Protein AF-B9VLH2-F1 (afdb_monomer_lite)

Sequence (197 aa):
RPPGREAFPGDVFYLHSRLLERAAKRSDQTGAGSLTALPVIETQAGDVSAYIPTNVISITDGQICLETELFYRGIRPAINVGLSVSRVGSAAQLKAMKQVCGSLKLELAQYREVAAFAQFGSDLDAATQALLNRGARLTEVMKQPQYSPLPIEKQIIVIHAAVKGFGDRMPLDRISQYERAILSSIAPELLQSILEK

Radius of gyration: 20.44 Å; chains: 1; bounding box: 49×41×60 Å

pLDDT: mean 92.5, std 5.3, range [65.81, 98.38]

Organism: NCBI:txid54800

Structure (mmCIF, N/CA/C/O backbone):
data_AF-B9VLH2-F1
#
_entry.id   AF-B9VLH2-F1
#
loop_
_atom_site.group_PDB
_atom_site.id
_atom_site.type_symbol
_atom_site.label_atom_id
_atom_site.label_alt_id
_atom_site.label_comp_id
_atom_site.label_asym_id
_atom_site.label_entity_id
_atom_site.label_seq_id
_atom_site.pdbx_PDB_ins_code
_atom_site.Cartn_x
_atom_site.Cartn_y
_atom_site.Cartn_z
_atom_site.occupancy
_atom_site.B_iso_or_equiv
_atom_site.auth_seq_id
_atom_site.auth_comp_id
_atom_site.auth_asym_id
_atom_site.auth_atom_id
_atom_site.pdbx_PDB_model_num
ATOM 1 N N . ARG A 1 1 ? 19.488 -10.006 -31.676 1.00 82.31 1 ARG A N 1
ATOM 2 C CA . ARG A 1 1 ? 20.188 -8.913 -30.951 1.00 82.31 1 ARG A CA 1
ATOM 3 C C . ARG A 1 1 ? 21.013 -9.558 -29.841 1.00 82.31 1 ARG A C 1
ATOM 5 O O . ARG A 1 1 ? 20.547 -10.579 -29.347 1.00 82.31 1 ARG A O 1
ATOM 12 N N . PRO A 1 2 ? 22.205 -9.046 -29.499 1.00 88.62 2 PRO A N 1
ATOM 13 C CA . PRO A 1 2 ? 23.006 -9.616 -28.415 1.00 88.62 2 PRO A CA 1
ATOM 14 C C . PRO A 1 2 ? 22.251 -9.525 -27.072 1.00 88.62 2 PRO A C 1
ATOM 16 O O . PRO A 1 2 ? 21.578 -8.513 -26.846 1.00 88.62 2 PRO A O 1
ATOM 19 N N . PRO A 1 3 ? 22.314 -10.562 -26.215 1.00 93.25 3 PRO A N 1
ATOM 20 C CA . PRO A 1 3 ? 21.675 -10.548 -24.902 1.00 93.25 3 PRO A CA 1
ATOM 21 C C . PRO A 1 3 ? 22.452 -9.669 -23.914 1.00 93.25 3 PRO A C 1
ATOM 23 O O . PRO A 1 3 ? 23.678 -9.585 -23.967 1.00 93.25 3 PRO A O 1
ATOM 26 N N . GLY A 1 4 ? 21.721 -9.023 -23.009 1.00 91.88 4 GLY A N 1
ATOM 27 C CA . GLY A 1 4 ? 22.243 -8.282 -21.866 1.00 91.88 4 GLY A CA 1
ATOM 28 C C . GLY A 1 4 ? 22.100 -9.062 -20.555 1.00 91.88 4 GLY A C 1
ATOM 29 O O . GLY A 1 4 ? 22.107 -10.296 -20.533 1.00 91.88 4 GLY A O 1
ATOM 30 N N . ARG A 1 5 ? 21.964 -8.331 -19.441 1.00 90.81 5 ARG A N 1
ATOM 31 C CA . ARG A 1 5 ? 21.755 -8.898 -18.098 1.00 90.81 5 ARG A CA 1
ATOM 32 C C . ARG A 1 5 ? 20.502 -9.779 -18.066 1.00 90.81 5 ARG A C 1
ATOM 34 O O . ARG A 1 5 ? 19.477 -9.399 -18.623 1.00 90.81 5 ARG A O 1
ATOM 41 N N . GLU A 1 6 ? 20.596 -10.941 -17.410 1.00 90.81 6 GLU A N 1
ATOM 42 C CA . GLU A 1 6 ? 19.494 -11.920 -17.292 1.00 90.81 6 GLU A CA 1
ATOM 43 C C . GLU A 1 6 ? 18.885 -12.315 -18.658 1.00 90.81 6 GLU A C 1
ATOM 45 O O . GLU A 1 6 ? 17.701 -12.610 -18.767 1.00 90.81 6 GLU A O 1
ATOM 50 N N . ALA A 1 7 ? 19.704 -12.306 -19.718 1.00 94.50 7 ALA A N 1
ATOM 51 C CA . ALA A 1 7 ? 19.322 -12.594 -21.105 1.00 94.50 7 ALA A CA 1
ATOM 52 C C . ALA A 1 7 ? 18.303 -11.626 -21.743 1.00 94.50 7 ALA A C 1
ATOM 54 O O . ALA A 1 7 ? 17.862 -11.855 -22.873 1.00 94.50 7 ALA A O 1
ATOM 55 N N . PHE A 1 8 ? 17.974 -10.507 -21.091 1.00 95.56 8 PHE A N 1
ATOM 56 C CA . PHE A 1 8 ? 17.099 -9.491 -21.675 1.00 95.56 8 PHE A CA 1
ATOM 57 C C . PHE A 1 8 ? 17.792 -8.700 -22.796 1.00 95.56 8 PHE A C 1
ATOM 59 O O . PHE A 1 8 ? 19.012 -8.518 -22.770 1.00 95.56 8 PHE A O 1
ATOM 66 N N . PRO A 1 9 ? 17.040 -8.161 -23.772 1.00 95.38 9 PRO A N 1
ATOM 67 C CA . PRO A 1 9 ? 17.568 -7.180 -24.715 1.00 95.38 9 PRO A CA 1
ATOM 68 C C . PRO A 1 9 ? 18.093 -5.927 -23.999 1.00 95.38 9 PRO A C 1
ATOM 70 O O . PRO A 1 9 ? 17.529 -5.499 -22.993 1.00 95.38 9 PRO A O 1
ATOM 73 N N . GLY A 1 10 ? 19.125 -5.283 -24.553 1.00 92.44 10 GLY A N 1
ATOM 74 C CA . GLY A 1 10 ? 19.692 -4.053 -23.976 1.00 92.44 10 GLY A CA 1
ATOM 75 C C . GLY A 1 10 ? 18.706 -2.877 -23.880 1.00 92.44 10 GLY A C 1
ATOM 76 O O . GLY A 1 10 ? 18.907 -1.974 -23.076 1.00 92.44 10 GLY A O 1
ATOM 77 N N . ASP A 1 11 ? 17.619 -2.898 -24.656 1.00 94.88 11 ASP A N 1
ATOM 78 C CA . ASP A 1 11 ? 16.551 -1.894 -24.665 1.00 94.88 11 ASP A CA 1
ATOM 79 C C . ASP A 1 11 ? 15.330 -2.269 -23.801 1.00 94.88 11 ASP A C 1
ATOM 81 O O . ASP A 1 11 ? 14.288 -1.617 -23.888 1.00 94.88 11 ASP A O 1
ATOM 85 N N . VAL A 1 12 ? 15.435 -3.279 -22.927 1.00 96.62 12 VAL A N 1
ATOM 86 C CA . VAL A 1 12 ? 14.319 -3.704 -22.058 1.00 96.62 12 VAL A CA 1
ATOM 87 C C . VAL A 1 12 ? 13.832 -2.597 -21.116 1.00 96.62 12 VAL A C 1
ATOM 89 O O . VAL A 1 12 ? 12.639 -2.501 -20.839 1.00 96.62 12 VAL A O 1
ATOM 92 N N . PHE A 1 13 ? 14.722 -1.710 -20.663 1.00 97.38 13 PHE A N 1
ATOM 93 C CA . PHE A 1 13 ? 14.322 -0.539 -19.880 1.00 97.38 13 PHE A CA 1
ATOM 94 C C . PHE A 1 13 ? 13.440 0.407 -20.708 1.00 97.38 13 PHE A C 1
ATOM 96 O O . PHE A 1 13 ? 12.375 0.825 -20.256 1.00 97.38 13 PHE A O 1
ATOM 103 N N . TYR A 1 14 ? 13.851 0.686 -21.951 1.00 97.44 14 TYR A N 1
ATOM 104 C CA . TYR A 1 14 ? 13.123 1.572 -22.858 1.00 97.44 14 TYR A CA 1
ATOM 105 C C . TYR A 1 14 ? 11.723 1.048 -23.191 1.00 97.44 14 TYR A C 1
ATOM 107 O O . TYR A 1 14 ? 10.797 1.835 -23.382 1.00 97.44 14 TYR A O 1
ATOM 115 N N . LEU A 1 15 ? 11.547 -0.277 -23.230 1.00 97.81 15 LEU A N 1
ATOM 116 C CA . LEU A 1 15 ? 10.241 -0.902 -23.426 1.00 97.81 15 LEU A CA 1
ATOM 117 C C . LEU A 1 15 ? 9.229 -0.454 -22.362 1.00 97.81 15 LEU A C 1
ATOM 119 O O . LEU A 1 15 ? 8.115 -0.066 -22.716 1.00 97.81 15 LEU A O 1
ATOM 123 N N . HIS A 1 16 ? 9.618 -0.495 -21.085 1.00 98.25 16 HIS A N 1
ATOM 124 C CA . HIS A 1 16 ? 8.747 -0.117 -19.974 1.00 98.25 16 HIS A CA 1
ATOM 125 C C . HIS A 1 16 ? 8.639 1.399 -19.817 1.00 98.25 16 HIS A C 1
ATOM 127 O O . HIS A 1 16 ? 7.534 1.901 -19.621 1.00 98.25 16 HIS A O 1
ATOM 133 N N . SER A 1 17 ? 9.745 2.138 -19.952 1.00 98.12 17 SER A N 1
ATOM 134 C CA . SER A 1 17 ? 9.731 3.588 -19.729 1.00 98.12 17 SER A CA 1
ATOM 135 C C . SER A 1 17 ? 8.841 4.300 -20.741 1.00 98.12 17 SER A C 1
ATOM 137 O O . SER A 1 17 ? 7.908 4.991 -20.352 1.00 98.12 17 SER A O 1
ATOM 139 N N . ARG A 1 18 ? 8.999 4.031 -22.044 1.00 98.06 18 ARG A N 1
ATOM 140 C CA . ARG A 1 18 ? 8.149 4.650 -23.081 1.00 98.06 18 ARG A CA 1
ATOM 141 C C . ARG A 1 18 ? 6.664 4.297 -22.943 1.00 98.06 18 ARG A C 1
ATOM 143 O O . ARG A 1 18 ? 5.813 4.982 -23.508 1.00 98.06 18 ARG A O 1
ATOM 150 N N . LEU A 1 19 ? 6.353 3.178 -22.286 1.00 98.38 19 LEU A N 1
ATOM 151 C CA . LEU A 1 19 ? 4.982 2.756 -22.031 1.00 98.38 19 LEU A CA 1
ATOM 152 C C . LEU A 1 19 ? 4.397 3.527 -20.846 1.00 98.38 19 LEU A C 1
ATOM 154 O O . LEU A 1 19 ? 3.319 4.100 -20.984 1.00 98.38 19 LEU A O 1
ATOM 158 N N . LEU A 1 20 ? 5.099 3.541 -19.710 1.00 98.38 20 LEU A N 1
ATOM 159 C CA . LEU A 1 20 ? 4.610 4.120 -18.458 1.00 98.38 20 LEU A CA 1
ATOM 160 C C . LEU A 1 20 ? 4.656 5.651 -18.448 1.00 98.38 20 LEU A C 1
ATOM 162 O O . LEU A 1 20 ? 3.724 6.257 -17.938 1.00 98.38 20 LEU A O 1
ATOM 166 N N . GLU A 1 21 ? 5.626 6.275 -19.120 1.00 98.06 21 GLU A N 1
ATOM 167 C CA . GLU A 1 21 ? 5.714 7.742 -19.280 1.00 98.06 21 GLU A CA 1
ATOM 168 C C . GLU A 1 21 ? 4.524 8.348 -20.051 1.00 98.06 21 GLU A C 1
ATOM 170 O O . GLU A 1 21 ? 4.332 9.560 -20.094 1.00 98.06 21 GLU A O 1
ATOM 175 N N . ARG A 1 22 ? 3.678 7.517 -20.676 1.00 97.94 22 ARG A N 1
ATOM 176 C CA . ARG A 1 22 ? 2.427 7.972 -21.303 1.00 97.94 22 ARG A CA 1
ATOM 177 C C . ARG A 1 22 ? 1.300 8.187 -20.290 1.00 97.94 22 ARG A C 1
ATOM 179 O O . ARG A 1 22 ? 0.309 8.834 -20.629 1.00 97.94 22 ARG A O 1
ATOM 186 N N . ALA A 1 23 ? 1.410 7.620 -19.089 1.00 98.31 23 ALA A N 1
ATOM 187 C CA . ALA A 1 23 ? 0.461 7.826 -18.005 1.00 98.31 23 ALA A CA 1
ATOM 188 C C . ALA A 1 23 ? 0.788 9.145 -17.296 1.00 98.31 23 ALA A C 1
ATOM 190 O O . ALA A 1 23 ? 1.763 9.242 -16.560 1.00 98.31 23 ALA A O 1
ATOM 191 N N . ALA A 1 24 ? -0.015 10.179 -17.549 1.00 97.50 24 ALA A N 1
ATOM 192 C CA . ALA A 1 24 ? 0.226 11.518 -17.027 1.00 97.50 24 ALA A CA 1
ATOM 193 C C . ALA A 1 24 ? -1.082 12.261 -16.729 1.00 97.50 24 ALA A C 1
ATOM 195 O O . ALA A 1 24 ? -2.143 11.950 -17.283 1.00 97.50 24 ALA A O 1
ATOM 196 N N . LYS A 1 25 ? -0.991 13.297 -15.887 1.00 96.94 25 LYS A N 1
ATOM 197 C CA . LYS A 1 25 ? -2.019 14.333 -15.725 1.00 96.94 25 LYS A CA 1
ATOM 198 C C . LYS A 1 25 ? -1.698 15.493 -16.662 1.00 96.94 25 LYS A C 1
ATOM 200 O O . LYS A 1 25 ? -0.659 16.134 -16.540 1.00 96.94 25 LYS A O 1
ATOM 205 N N . ARG A 1 26 ? -2.604 15.782 -17.592 1.00 96.94 26 ARG A N 1
ATOM 206 C CA . ARG A 1 26 ? -2.483 16.911 -18.517 1.00 96.94 26 ARG A CA 1
ATOM 207 C C . ARG A 1 26 ? -2.772 18.237 -17.813 1.00 96.94 26 ARG A C 1
ATOM 209 O O . ARG A 1 26 ? -3.494 18.281 -16.811 1.00 96.94 26 ARG A O 1
ATOM 216 N N . SER A 1 27 ? -2.225 19.315 -18.367 1.00 96.94 27 SER A N 1
ATOM 217 C CA . SER A 1 27 ? -2.489 20.686 -17.925 1.00 96.94 27 SER A CA 1
ATOM 218 C C . SER A 1 27 ? -3.905 21.138 -18.290 1.00 96.94 27 SER A C 1
ATOM 220 O O . SER A 1 27 ? -4.547 20.562 -19.173 1.00 96.94 27 SER A O 1
ATOM 222 N N . ASP A 1 28 ? -4.370 22.220 -17.669 1.00 96.69 28 ASP A N 1
ATOM 223 C CA . ASP A 1 28 ? -5.696 22.784 -17.950 1.00 96.69 28 ASP A CA 1
ATOM 224 C C . ASP A 1 28 ? -5.819 23.275 -19.399 1.00 96.69 28 ASP A C 1
ATOM 226 O O . ASP A 1 28 ? -6.828 23.032 -20.056 1.00 96.69 28 ASP A O 1
ATOM 230 N N . GLN A 1 29 ? -4.736 23.830 -19.958 1.00 97.06 29 GLN A N 1
ATOM 231 C CA . GLN A 1 29 ? -4.651 24.247 -21.367 1.00 97.06 29 GLN A CA 1
ATOM 232 C C . GLN A 1 29 ? -4.864 23.094 -22.356 1.00 97.06 29 GLN A C 1
ATOM 234 O O . GLN A 1 29 ? -5.214 23.312 -23.511 1.00 97.06 29 GLN A O 1
ATOM 239 N N . THR A 1 30 ? -4.625 21.860 -21.914 1.00 95.06 30 THR A N 1
ATOM 240 C CA . THR A 1 30 ? -4.718 20.660 -22.747 1.00 95.06 30 THR A CA 1
ATOM 241 C C . THR A 1 30 ? -5.895 19.760 -22.356 1.00 95.06 30 THR A C 1
ATOM 243 O O . THR A 1 30 ? -5.928 18.580 -22.714 1.00 95.06 30 THR A O 1
ATOM 246 N N . GLY A 1 31 ? -6.883 20.323 -21.650 1.00 95.00 31 GLY A N 1
ATOM 247 C CA . GLY A 1 31 ? -8.145 19.668 -21.300 1.00 95.00 31 GLY A CA 1
ATOM 248 C C . GLY A 1 31 ? -8.129 18.913 -19.971 1.00 95.00 31 GLY A C 1
ATOM 249 O O . GLY A 1 31 ? -9.056 18.159 -19.703 1.00 95.00 31 GLY A O 1
ATOM 250 N N . ALA A 1 32 ? -7.081 19.072 -19.155 1.00 96.19 32 ALA A N 1
ATOM 251 C CA . ALA A 1 32 ? -6.969 18.552 -17.789 1.00 96.19 32 ALA A CA 1
ATOM 252 C C . ALA A 1 32 ? -7.175 17.030 -17.593 1.00 96.19 32 ALA A C 1
ATOM 254 O O . ALA A 1 32 ? -7.207 16.582 -16.446 1.00 96.19 32 ALA A O 1
ATOM 255 N N . GLY A 1 33 ? -7.264 16.230 -18.660 1.00 97.75 33 GLY A N 1
ATOM 256 C CA . GLY A 1 33 ? -7.440 14.777 -18.583 1.00 97.75 33 GLY A CA 1
ATOM 257 C C . GLY A 1 33 ? -6.272 14.057 -17.904 1.00 97.75 33 GLY A C 1
ATOM 258 O O . GLY A 1 33 ? -5.174 14.601 -17.770 1.00 97.75 33 GLY A O 1
ATOM 259 N N . SER A 1 34 ? -6.495 12.814 -17.483 1.00 98.00 34 SER A N 1
ATOM 260 C CA . SER A 1 34 ? -5.453 11.989 -16.869 1.00 98.00 34 SER A CA 1
ATOM 261 C C . SER A 1 34 ? -5.516 10.540 -17.333 1.00 98.00 34 SER A C 1
ATOM 263 O O . SER A 1 34 ? -6.581 10.043 -17.697 1.00 98.00 34 SER A O 1
ATOM 265 N N . LEU A 1 35 ? -4.359 9.881 -17.316 1.00 98.12 35 LEU A N 1
ATOM 266 C CA . LEU A 1 35 ? -4.215 8.438 -17.462 1.00 98.12 35 LEU A CA 1
ATOM 267 C C . LEU A 1 35 ? -3.376 7.931 -16.288 1.00 98.12 35 LEU A C 1
ATOM 269 O O . LEU A 1 35 ? -2.229 8.343 -16.137 1.00 98.12 35 LEU A O 1
ATOM 273 N N . THR A 1 36 ? -3.936 7.039 -15.476 1.00 98.00 36 THR A N 1
ATOM 274 C CA . THR A 1 36 ? -3.238 6.403 -14.350 1.00 98.00 36 THR A CA 1
ATOM 275 C C . THR A 1 36 ? -2.886 4.967 -14.719 1.00 98.00 36 THR A C 1
ATOM 277 O O . THR A 1 36 ? -3.755 4.212 -15.151 1.00 98.00 36 THR A O 1
ATOM 280 N N . ALA A 1 37 ? -1.622 4.580 -14.546 1.00 98.19 37 ALA A N 1
ATOM 281 C CA . ALA A 1 37 ? -1.156 3.217 -14.782 1.00 98.19 37 ALA A CA 1
ATOM 282 C C . ALA A 1 37 ? -0.938 2.471 -13.459 1.00 98.19 37 ALA A C 1
ATOM 284 O O . ALA A 1 37 ? -0.398 3.028 -12.507 1.00 98.19 37 ALA A O 1
ATOM 285 N N . LEU A 1 38 ? -1.323 1.194 -13.430 1.00 98.19 38 LEU A N 1
ATOM 286 C CA . LEU A 1 38 ? -1.059 0.264 -12.329 1.00 98.19 38 LEU A CA 1
ATOM 287 C C . LEU A 1 38 ? -0.300 -0.954 -12.882 1.00 98.19 38 LEU A C 1
ATOM 289 O O . LEU A 1 38 ? -0.918 -1.988 -13.146 1.00 98.19 38 LEU A O 1
ATOM 293 N N . PRO A 1 39 ? 1.014 -0.832 -13.155 1.00 98.00 39 PRO A N 1
ATOM 294 C CA . PRO A 1 39 ? 1.799 -1.957 -13.646 1.00 98.00 39 PRO A CA 1
ATOM 295 C C . PRO A 1 39 ? 1.924 -3.039 -12.571 1.00 98.00 39 PRO A C 1
ATOM 297 O O . PRO A 1 39 ? 2.142 -2.744 -11.397 1.00 98.00 39 PRO A O 1
ATOM 300 N N . VAL A 1 40 ? 1.823 -4.299 -12.990 1.00 98.25 40 VAL A N 1
ATOM 301 C CA . VAL A 1 40 ? 2.005 -5.468 -12.123 1.00 98.25 40 VAL A CA 1
ATOM 302 C C . VAL A 1 40 ? 3.280 -6.180 -12.543 1.00 98.25 40 VAL A C 1
ATOM 304 O O . VAL A 1 40 ? 3.438 -6.520 -13.714 1.00 98.25 40 VAL A O 1
ATOM 307 N N . ILE A 1 41 ? 4.179 -6.396 -11.585 1.00 97.94 41 ILE A N 1
ATOM 308 C CA . ILE A 1 41 ? 5.426 -7.137 -11.771 1.00 97.94 41 ILE A CA 1
ATOM 309 C C . ILE A 1 41 ? 5.429 -8.304 -10.797 1.00 97.94 41 ILE A C 1
ATOM 311 O O . ILE A 1 41 ? 5.267 -8.119 -9.592 1.00 97.94 41 ILE A O 1
ATOM 315 N N . GLU A 1 42 ? 5.614 -9.503 -11.330 1.00 97.69 42 GLU A N 1
ATOM 316 C CA . GLU A 1 42 ? 5.835 -10.696 -10.527 1.00 97.69 42 GLU A CA 1
ATOM 317 C C . GLU A 1 42 ? 7.304 -10.753 -10.098 1.00 97.69 42 GLU A C 1
ATOM 319 O O . GLU A 1 42 ? 8.212 -10.666 -10.927 1.00 97.69 42 GLU A O 1
ATOM 324 N N . THR A 1 43 ? 7.541 -10.897 -8.797 1.00 95.88 43 THR A N 1
ATOM 325 C CA . THR A 1 43 ? 8.876 -11.127 -8.240 1.00 95.88 43 THR A CA 1
ATOM 326 C C . THR A 1 43 ? 9.059 -12.607 -7.939 1.00 95.88 43 THR A C 1
ATOM 328 O O . THR A 1 43 ? 8.142 -13.290 -7.486 1.00 95.88 43 THR A O 1
ATOM 331 N N . GLN A 1 44 ? 10.266 -13.117 -8.170 1.00 94.50 44 GLN A N 1
ATOM 332 C CA . GLN A 1 44 ? 10.610 -14.493 -7.824 1.00 94.50 44 GLN A CA 1
ATOM 333 C C . GLN A 1 44 ? 11.154 -14.522 -6.398 1.00 94.50 44 GLN A C 1
ATOM 335 O O . GLN A 1 44 ? 12.029 -13.733 -6.057 1.00 94.50 44 GLN A O 1
ATOM 340 N N . ALA A 1 45 ? 10.599 -15.392 -5.549 1.00 91.88 45 ALA A N 1
ATOM 341 C CA . ALA A 1 45 ? 10.964 -15.503 -4.131 1.00 91.88 45 ALA A CA 1
ATOM 342 C C . ALA A 1 45 ? 10.931 -14.169 -3.343 1.00 91.88 45 ALA A C 1
ATOM 344 O O . ALA A 1 45 ? 11.624 -14.022 -2.340 1.00 91.88 45 ALA A O 1
ATOM 345 N N . GLY A 1 46 ? 10.128 -13.193 -3.785 1.00 89.06 46 GLY A N 1
ATOM 346 C CA . GLY A 1 46 ? 10.061 -11.866 -3.164 1.00 89.06 46 GLY A CA 1
ATOM 347 C C . GLY A 1 46 ? 11.247 -10.948 -3.479 1.00 89.06 46 GLY A C 1
ATOM 348 O O . GLY A 1 46 ? 11.357 -9.886 -2.868 1.00 89.06 46 GLY A O 1
ATOM 349 N N . ASP A 1 47 ? 12.117 -11.310 -4.427 1.00 92.94 47 ASP A N 1
ATOM 350 C CA . ASP A 1 47 ? 13.274 -10.495 -4.795 1.00 92.94 47 ASP A CA 1
ATOM 351 C C . ASP A 1 47 ? 12.866 -9.253 -5.606 1.00 92.94 47 ASP A C 1
ATOM 353 O O . ASP A 1 47 ? 12.637 -9.297 -6.818 1.00 92.94 47 ASP A O 1
ATOM 357 N N . VAL A 1 48 ? 12.791 -8.115 -4.915 1.00 92.38 48 VAL A N 1
ATOM 358 C CA . VAL A 1 48 ? 12.545 -6.791 -5.509 1.00 92.38 48 VAL A CA 1
ATOM 359 C C . VAL A 1 48 ? 13.805 -6.155 -6.109 1.00 92.38 48 VAL A C 1
ATOM 361 O O . VAL A 1 48 ? 13.703 -5.119 -6.762 1.00 92.38 48 VAL A O 1
ATOM 364 N N . SER A 1 49 ? 14.981 -6.754 -5.897 1.00 93.38 49 SER A N 1
ATOM 365 C CA . SER A 1 49 ? 16.273 -6.277 -6.412 1.00 93.38 49 SER A CA 1
ATOM 366 C C . SER A 1 49 ? 16.644 -6.876 -7.774 1.00 93.38 49 SER A C 1
ATOM 368 O O . SER A 1 49 ? 17.620 -6.452 -8.404 1.00 93.38 49 SER A O 1
ATOM 370 N N . ALA A 1 50 ? 15.834 -7.818 -8.270 1.00 95.81 50 ALA A N 1
ATOM 371 C CA . ALA A 1 50 ? 15.963 -8.372 -9.610 1.00 95.81 50 ALA A CA 1
ATOM 372 C C . ALA A 1 50 ? 15.873 -7.279 -10.692 1.00 95.81 50 ALA A C 1
ATOM 374 O O . ALA A 1 50 ? 15.352 -6.175 -10.472 1.00 95.81 50 ALA A O 1
ATOM 375 N N . TYR A 1 51 ? 16.387 -7.580 -11.888 1.00 95.62 51 TYR A N 1
ATOM 376 C CA . TYR A 1 51 ? 16.615 -6.558 -12.909 1.00 95.62 51 TYR A CA 1
ATOM 377 C C . TYR A 1 51 ? 15.332 -5.852 -13.374 1.00 95.62 51 TYR A C 1
ATOM 379 O O . TYR A 1 51 ? 15.286 -4.621 -13.417 1.00 95.62 51 TYR A O 1
ATOM 387 N N . ILE A 1 52 ? 14.270 -6.604 -13.682 1.00 97.19 52 ILE A N 1
ATOM 388 C CA . ILE A 1 52 ? 12.997 -6.026 -14.145 1.00 97.19 52 ILE A CA 1
ATOM 389 C C . ILE A 1 52 ? 12.253 -5.263 -13.036 1.00 97.19 52 ILE A C 1
ATOM 391 O O . ILE A 1 52 ? 11.887 -4.113 -13.295 1.00 97.19 52 ILE A O 1
ATOM 395 N N . PRO A 1 53 ? 12.069 -5.806 -11.814 1.00 97.31 53 PRO A N 1
ATOM 396 C CA . PRO A 1 53 ? 11.510 -5.042 -10.697 1.00 97.31 53 PRO A CA 1
ATOM 397 C C . PRO A 1 53 ? 12.238 -3.717 -10.457 1.00 97.31 53 PRO A C 1
ATOM 399 O O . PRO A 1 53 ? 11.594 -2.672 -10.398 1.00 97.31 53 PRO A O 1
ATOM 402 N N . THR A 1 54 ? 13.574 -3.733 -10.428 1.00 96.69 54 THR A N 1
ATOM 403 C CA . THR A 1 54 ? 14.386 -2.525 -10.211 1.00 96.69 54 THR A CA 1
ATOM 404 C C . THR A 1 54 ? 14.165 -1.481 -11.308 1.00 96.69 54 THR A C 1
ATOM 406 O O . THR A 1 54 ? 14.013 -0.294 -11.014 1.00 96.69 54 THR A O 1
ATOM 409 N N . ASN A 1 55 ? 14.101 -1.912 -12.573 1.00 97.31 55 ASN A N 1
ATOM 410 C CA . ASN A 1 55 ? 13.814 -1.024 -13.701 1.00 97.31 55 ASN A CA 1
ATOM 411 C C . ASN A 1 55 ? 12.431 -0.376 -13.583 1.00 97.31 55 ASN A C 1
ATOM 413 O O . ASN A 1 55 ? 12.291 0.815 -13.825 1.00 97.31 55 ASN A O 1
ATOM 417 N N . VAL A 1 56 ? 11.398 -1.141 -13.228 1.00 97.75 56 VAL A N 1
ATOM 418 C CA . VAL A 1 56 ? 10.036 -0.597 -13.142 1.00 97.75 56 VAL A CA 1
ATOM 419 C C . VAL A 1 56 ? 9.886 0.314 -11.924 1.00 97.75 56 VAL A C 1
ATOM 421 O O . VAL A 1 56 ? 9.310 1.389 -12.060 1.00 97.75 56 VAL A O 1
ATOM 424 N N . ILE A 1 57 ? 10.487 -0.036 -10.780 1.00 97.31 57 ILE A N 1
ATOM 425 C CA . ILE A 1 57 ? 10.506 0.805 -9.569 1.00 97.31 57 ILE A CA 1
ATOM 426 C C . ILE A 1 57 ? 11.155 2.170 -9.838 1.00 97.31 57 ILE A C 1
ATOM 428 O O . ILE A 1 57 ? 10.717 3.183 -9.280 1.00 97.31 57 ILE A O 1
ATOM 432 N N . SER A 1 58 ? 12.193 2.228 -10.679 1.00 97.31 58 SER A N 1
ATOM 433 C CA . SER A 1 58 ? 12.843 3.498 -11.024 1.00 97.31 58 SER A CA 1
ATOM 434 C C . SER A 1 58 ? 12.023 4.367 -11.983 1.00 97.31 58 SER A C 1
ATOM 436 O O . SER A 1 58 ? 12.235 5.575 -12.008 1.00 97.31 58 SER A O 1
ATOM 438 N N . ILE A 1 59 ? 11.060 3.786 -12.709 1.00 97.94 59 ILE A N 1
ATOM 439 C CA . ILE A 1 59 ? 10.152 4.502 -13.619 1.00 97.94 59 ILE A CA 1
ATOM 440 C C . ILE A 1 59 ? 8.884 4.968 -12.889 1.00 97.94 59 ILE A C 1
ATOM 442 O O . ILE A 1 59 ? 8.471 6.111 -13.025 1.00 97.94 59 ILE A O 1
ATOM 446 N N . THR A 1 60 ? 8.238 4.092 -12.118 1.00 98.25 60 THR A N 1
ATOM 447 C CA . THR A 1 60 ? 6.944 4.379 -11.475 1.00 98.25 60 THR A CA 1
ATOM 448 C C . THR A 1 60 ? 7.068 5.345 -10.303 1.00 98.25 60 THR A C 1
ATOM 450 O O . THR A 1 60 ? 8.041 5.274 -9.560 1.00 98.25 60 THR A O 1
ATOM 453 N N . ASP A 1 61 ? 6.027 6.133 -10.023 1.00 97.69 61 ASP A N 1
ATOM 454 C CA . ASP A 1 61 ? 5.967 7.081 -8.894 1.00 97.69 61 ASP A CA 1
ATOM 455 C C . ASP A 1 61 ? 5.822 6.438 -7.503 1.00 97.69 61 ASP A C 1
ATOM 457 O O . ASP A 1 61 ? 5.588 7.121 -6.506 1.00 97.69 61 ASP A O 1
ATOM 461 N N . GLY A 1 62 ? 5.922 5.120 -7.399 1.00 96.94 62 GLY A N 1
ATOM 462 C CA . GLY A 1 62 ? 5.746 4.385 -6.160 1.00 96.94 62 GLY A CA 1
ATOM 463 C C . GLY A 1 62 ? 5.463 2.917 -6.420 1.00 96.94 62 GLY A 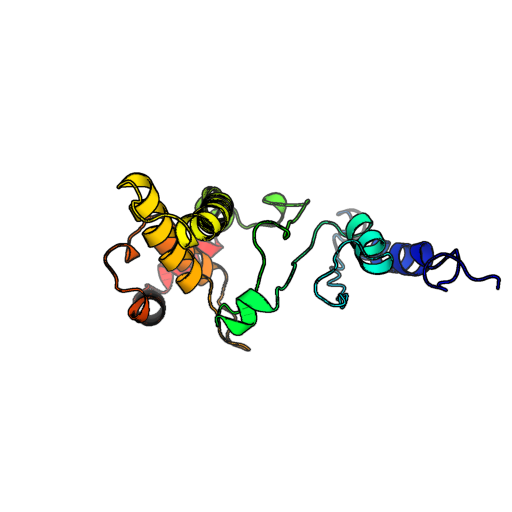C 1
ATOM 464 O O . GLY A 1 62 ? 5.336 2.485 -7.563 1.00 96.94 62 GLY A O 1
ATOM 465 N N . GLN A 1 63 ? 5.334 2.155 -5.344 1.00 97.44 63 GLN A N 1
ATOM 466 C CA . GLN A 1 63 ? 5.091 0.727 -5.408 1.00 97.44 63 GLN A CA 1
ATOM 467 C C . GLN A 1 63 ? 4.223 0.260 -4.244 1.00 97.44 63 GLN A C 1
ATOM 469 O O . GLN A 1 63 ? 4.284 0.797 -3.134 1.00 97.44 63 GLN A O 1
ATOM 474 N N . ILE A 1 64 ? 3.444 -0.783 -4.514 1.00 97.44 64 ILE A N 1
ATOM 475 C CA . ILE A 1 64 ? 2.732 -1.574 -3.515 1.00 97.44 64 ILE A CA 1
ATOM 476 C C . ILE A 1 64 ? 3.363 -2.963 -3.552 1.00 97.44 64 ILE A C 1
ATOM 478 O O . ILE A 1 64 ? 3.123 -3.734 -4.478 1.00 97.44 64 ILE A O 1
ATOM 482 N N . CYS A 1 65 ? 4.198 -3.266 -2.563 1.00 96.69 65 CYS A N 1
ATOM 483 C CA . CYS A 1 65 ? 4.845 -4.567 -2.450 1.00 96.69 65 CYS A CA 1
ATOM 484 C C . CYS A 1 65 ? 3.927 -5.521 -1.688 1.00 96.69 65 CYS A C 1
ATOM 486 O O . CYS A 1 65 ? 3.621 -5.279 -0.519 1.00 96.69 65 CYS A O 1
ATOM 488 N N . LEU A 1 66 ? 3.498 -6.598 -2.346 1.00 96.94 66 LEU A N 1
ATOM 489 C CA . LEU A 1 66 ? 2.708 -7.658 -1.727 1.00 96.94 66 LEU A CA 1
ATOM 490 C C . LEU A 1 66 ? 3.626 -8.788 -1.259 1.00 96.94 66 LEU A C 1
ATOM 492 O O . LEU A 1 66 ? 4.442 -9.279 -2.034 1.00 96.94 66 LEU A O 1
ATOM 496 N N . GLU A 1 67 ? 3.491 -9.205 -0.002 1.00 95.00 67 GLU A N 1
ATOM 497 C CA . GLU A 1 67 ? 4.329 -10.251 0.585 1.00 95.00 67 GLU A CA 1
ATOM 498 C C . GLU A 1 67 ? 3.582 -11.556 0.820 1.00 95.00 67 GLU A C 1
ATOM 500 O O . GLU A 1 67 ? 2.526 -11.609 1.454 1.00 95.00 67 GLU A O 1
ATOM 505 N N . THR A 1 68 ? 4.221 -12.640 0.397 1.00 95.25 68 THR A N 1
ATOM 506 C CA . THR A 1 68 ? 3.737 -14.007 0.569 1.00 95.25 68 THR A CA 1
ATOM 507 C C . THR A 1 68 ? 3.555 -14.391 2.044 1.00 95.25 68 THR A C 1
ATOM 509 O O . THR A 1 68 ? 2.553 -15.007 2.400 1.00 95.25 68 THR A O 1
ATOM 512 N N . GLU A 1 69 ? 4.470 -13.989 2.932 1.00 92.50 69 GLU A N 1
ATOM 513 C CA . GLU A 1 69 ? 4.384 -14.299 4.368 1.00 92.50 69 GLU A CA 1
ATOM 514 C C . GLU A 1 69 ? 3.166 -13.637 5.037 1.00 92.50 69 GLU A C 1
ATOM 516 O O . GLU A 1 69 ? 2.424 -14.296 5.770 1.00 92.50 69 GLU A O 1
ATOM 521 N N . LEU A 1 70 ? 2.906 -12.357 4.740 1.00 94.00 70 LEU A N 1
ATOM 522 C CA . LEU A 1 70 ? 1.720 -11.644 5.229 1.00 94.00 70 LEU A CA 1
ATOM 523 C C . LEU A 1 70 ? 0.434 -12.315 4.733 1.00 94.00 70 LEU A C 1
ATOM 525 O O . LEU A 1 70 ? -0.504 -12.522 5.508 1.00 94.00 70 LEU A O 1
ATOM 529 N N . PHE A 1 71 ? 0.415 -12.722 3.462 1.00 95.75 71 PHE A N 1
ATOM 530 C CA . PHE A 1 71 ? -0.723 -13.413 2.868 1.00 95.75 71 PHE A CA 1
ATOM 531 C C . PHE A 1 71 ? -1.020 -14.760 3.548 1.00 95.75 71 PHE A C 1
ATOM 533 O O . PHE A 1 71 ? -2.192 -15.065 3.808 1.00 95.75 71 PHE A O 1
ATOM 540 N N . TYR A 1 72 ? 0.017 -15.549 3.862 1.00 94.31 72 TYR A N 1
ATOM 541 C CA . TYR A 1 72 ? -0.115 -16.823 4.582 1.00 94.31 72 TYR A CA 1
ATOM 542 C C . TYR A 1 72 ? -0.545 -16.640 6.041 1.00 94.31 72 TYR A C 1
ATOM 544 O O . TYR A 1 72 ? -1.300 -17.462 6.554 1.00 94.31 72 TYR A O 1
ATOM 552 N N . ARG A 1 73 ? -0.164 -15.530 6.684 1.00 92.88 73 ARG A N 1
ATOM 553 C CA . ARG A 1 73 ? -0.664 -15.128 8.014 1.00 92.88 73 ARG A CA 1
ATOM 554 C C . ARG A 1 73 ? -2.099 -14.583 7.998 1.00 92.88 73 ARG A C 1
ATOM 556 O O . ARG A 1 73 ? -2.616 -14.177 9.035 1.00 92.88 73 ARG A O 1
ATOM 563 N N . GLY A 1 74 ? -2.753 -14.551 6.837 1.00 94.00 74 GLY A N 1
ATOM 564 C CA . GLY A 1 74 ? -4.128 -14.073 6.698 1.00 94.00 74 GLY A CA 1
ATOM 565 C C . GLY A 1 74 ? -4.271 -12.548 6.705 1.00 94.00 74 GLY A C 1
ATOM 566 O O . GLY A 1 74 ? -5.386 -12.048 6.837 1.00 94.00 74 GLY A O 1
ATOM 567 N N . ILE A 1 75 ? -3.179 -11.794 6.546 1.00 95.31 75 ILE A N 1
ATOM 568 C CA . ILE A 1 75 ? -3.220 -10.339 6.359 1.00 95.31 75 ILE A CA 1
ATOM 569 C C . ILE A 1 75 ? -3.448 -10.071 4.872 1.00 95.31 75 ILE A C 1
ATOM 571 O O . ILE A 1 75 ? -2.585 -10.335 4.034 1.00 95.31 75 ILE A O 1
ATOM 575 N N . ARG A 1 76 ? -4.650 -9.601 4.532 1.00 96.50 76 ARG A N 1
ATOM 576 C CA . ARG A 1 76 ? -5.089 -9.368 3.150 1.00 96.50 76 ARG A CA 1
ATOM 577 C C . ARG A 1 76 ? -5.857 -8.047 3.095 1.00 96.50 76 ARG A C 1
ATOM 579 O O . ARG A 1 76 ? -6.832 -7.953 3.831 1.00 96.50 76 ARG A O 1
ATOM 586 N N . PRO A 1 77 ? -5.463 -7.064 2.264 1.00 96.75 77 PRO A N 1
ATOM 587 C CA . PRO A 1 77 ? -4.361 -7.106 1.297 1.00 96.75 77 PRO A CA 1
ATOM 588 C C . PRO A 1 77 ? -2.975 -7.179 1.966 1.00 96.75 77 PRO A C 1
ATOM 590 O O . PRO A 1 77 ? -2.716 -6.536 2.977 1.00 96.75 77 PRO A O 1
ATOM 593 N N . ALA A 1 78 ? -2.079 -7.987 1.395 1.00 96.50 78 ALA A N 1
ATOM 594 C CA . ALA A 1 78 ? -0.793 -8.363 1.993 1.00 96.50 78 ALA A CA 1
ATOM 595 C C . ALA A 1 78 ? 0.310 -7.309 1.768 1.00 96.50 78 ALA A C 1
ATOM 597 O O . ALA A 1 78 ? 1.395 -7.627 1.288 1.00 96.50 78 ALA A O 1
ATOM 598 N N . ILE A 1 79 ? 0.014 -6.041 2.054 1.00 95.88 79 ILE A N 1
ATOM 599 C CA . ILE A 1 79 ? 0.889 -4.908 1.734 1.00 95.88 79 ILE A CA 1
ATOM 600 C C . ILE A 1 79 ? 2.038 -4.817 2.743 1.00 95.88 79 ILE A C 1
ATOM 602 O O . ILE A 1 79 ? 1.819 -4.605 3.937 1.00 95.88 79 ILE A O 1
ATOM 606 N N . ASN A 1 80 ? 3.280 -4.877 2.261 1.00 93.69 80 ASN A N 1
ATOM 607 C CA . ASN A 1 80 ? 4.440 -4.508 3.063 1.00 93.69 80 ASN A CA 1
ATOM 608 C C . ASN A 1 80 ? 4.512 -2.981 3.190 1.00 93.69 80 ASN A C 1
ATOM 610 O O . ASN A 1 80 ? 4.904 -2.285 2.255 1.00 93.69 80 ASN A O 1
ATOM 614 N N . VAL A 1 81 ? 4.176 -2.467 4.372 1.00 92.62 81 VAL A N 1
ATOM 615 C CA . VAL A 1 81 ? 4.160 -1.029 4.683 1.00 92.62 81 VAL A CA 1
ATOM 616 C C . VAL A 1 81 ? 5.549 -0.371 4.605 1.00 92.62 81 VAL A C 1
ATOM 618 O O . VAL A 1 81 ? 5.641 0.808 4.262 1.00 92.62 81 VAL A O 1
ATOM 621 N N . GLY A 1 82 ? 6.622 -1.116 4.890 1.00 90.06 82 GLY A N 1
ATOM 622 C CA . GLY A 1 82 ? 8.002 -0.623 4.853 1.00 90.06 82 GLY A CA 1
ATOM 623 C C . GLY A 1 82 ? 8.555 -0.481 3.433 1.00 90.06 82 GLY A C 1
ATOM 624 O O . GLY A 1 82 ? 9.181 0.527 3.118 1.00 90.06 82 GLY A O 1
ATOM 625 N N . LEU A 1 83 ? 8.276 -1.450 2.555 1.00 92.44 83 LEU A N 1
ATOM 626 C CA . LEU A 1 83 ? 8.726 -1.422 1.155 1.00 92.44 83 LEU A CA 1
ATOM 627 C C . LEU A 1 83 ? 7.800 -0.615 0.235 1.00 92.44 83 LEU A C 1
ATOM 629 O O . LEU A 1 83 ? 8.241 -0.125 -0.806 1.00 92.44 83 LEU A O 1
ATOM 633 N N . SER A 1 84 ? 6.523 -0.476 0.600 1.00 94.69 84 SER A N 1
ATOM 634 C CA . SER A 1 84 ? 5.537 0.244 -0.208 1.00 94.69 84 SER A CA 1
ATOM 635 C C . SER A 1 84 ? 5.624 1.752 0.007 1.00 94.69 84 SER A C 1
ATOM 637 O O . SER A 1 84 ? 5.710 2.254 1.133 1.00 94.69 84 SER A O 1
ATOM 639 N N . VAL A 1 85 ? 5.544 2.518 -1.075 1.00 95.19 85 VAL A N 1
ATOM 640 C CA . VAL A 1 85 ? 5.618 3.983 -1.041 1.00 95.19 85 VAL A CA 1
ATOM 641 C C . VAL A 1 85 ? 4.862 4.586 -2.215 1.00 95.19 85 VAL A C 1
ATOM 643 O O . VAL A 1 85 ? 4.762 3.986 -3.275 1.00 95.19 85 VAL A O 1
ATOM 646 N N . SER A 1 86 ? 4.352 5.798 -2.020 1.00 95.31 86 SER A N 1
ATOM 647 C CA . SER A 1 86 ? 3.925 6.691 -3.093 1.00 95.31 86 SER A CA 1
ATOM 648 C C . SER A 1 86 ? 4.747 7.969 -2.975 1.00 95.31 86 SER A C 1
ATOM 650 O O . SER A 1 86 ? 4.729 8.605 -1.920 1.00 95.31 86 SER A O 1
ATOM 652 N N . ARG A 1 87 ? 5.484 8.330 -4.029 1.00 94.06 87 ARG A N 1
ATOM 653 C CA . ARG A 1 87 ? 6.297 9.556 -4.098 1.00 94.06 87 ARG A CA 1
ATOM 654 C C . ARG A 1 87 ? 5.423 10.803 -4.241 1.00 94.06 87 ARG A C 1
ATOM 656 O O . ARG A 1 87 ? 5.795 11.856 -3.738 1.00 94.06 87 ARG A O 1
ATOM 663 N N . VAL A 1 88 ? 4.232 10.669 -4.835 1.00 93.12 88 VAL A N 1
ATOM 664 C CA . VAL A 1 88 ? 3.201 11.727 -4.852 1.00 93.12 88 VAL A CA 1
ATOM 665 C C . VAL A 1 88 ? 2.662 11.983 -3.438 1.00 93.12 88 VAL A C 1
ATOM 667 O O . VAL A 1 88 ? 2.364 13.118 -3.056 1.00 93.12 88 VAL A O 1
ATOM 670 N N . GLY A 1 89 ? 2.563 10.923 -2.630 1.00 90.62 89 GLY A N 1
ATOM 671 C CA . GLY A 1 89 ? 2.237 11.002 -1.211 1.00 90.62 89 GLY A CA 1
ATOM 672 C C . GLY A 1 89 ? 0.891 11.679 -0.941 1.00 90.62 89 GLY A C 1
ATOM 673 O O . GLY A 1 89 ? -0.122 11.385 -1.574 1.00 90.62 89 GLY A O 1
ATOM 674 N N . SER A 1 90 ? 0.878 12.601 0.025 1.00 88.62 90 SER A N 1
ATOM 675 C CA . SER A 1 90 ? -0.356 13.239 0.506 1.00 88.62 90 SER A CA 1
ATOM 676 C C . SER A 1 90 ? -1.050 14.159 -0.507 1.00 88.62 90 SER A C 1
ATOM 678 O O . SER A 1 90 ? -2.189 14.548 -0.271 1.00 88.62 90 SER A O 1
ATOM 680 N N . ALA A 1 91 ? -0.395 14.512 -1.621 1.00 91.19 91 ALA A N 1
ATOM 681 C CA . ALA A 1 91 ? -0.999 15.339 -2.667 1.00 91.19 91 ALA A CA 1
ATOM 682 C C . ALA A 1 91 ? -2.116 14.606 -3.433 1.00 91.19 91 ALA A C 1
ATOM 684 O O . ALA A 1 91 ? -2.993 15.251 -3.996 1.00 91.19 91 ALA A O 1
ATOM 685 N N . ALA A 1 92 ? -2.111 13.268 -3.419 1.00 91.38 92 ALA A N 1
ATOM 686 C CA . ALA A 1 92 ? -3.150 12.435 -4.027 1.00 91.38 92 ALA A CA 1
ATOM 687 C C . ALA A 1 92 ? -4.304 12.088 -3.064 1.00 91.38 92 ALA A C 1
ATOM 689 O O . ALA A 1 92 ? -5.187 11.309 -3.416 1.00 91.38 92 ALA A O 1
ATOM 690 N N . GLN A 1 93 ? -4.288 12.607 -1.832 1.00 92.62 93 GLN A N 1
ATOM 691 C CA . GLN A 1 93 ? -5.269 12.275 -0.798 1.00 92.62 93 GLN A CA 1
ATOM 692 C C . GLN A 1 93 ? -6.287 13.399 -0.610 1.00 92.62 93 GLN A C 1
ATOM 694 O O . GLN A 1 93 ? -5.945 14.580 -0.671 1.00 92.62 93 GLN A O 1
ATOM 699 N N . LEU A 1 94 ? -7.526 13.029 -0.272 1.00 92.00 94 LEU A N 1
ATOM 700 C CA . LEU A 1 94 ? -8.487 13.981 0.283 1.00 92.00 94 LEU A CA 1
ATOM 701 C C . LEU A 1 94 ? -7.941 14.587 1.578 1.00 92.00 94 LEU A C 1
ATOM 703 O O . LEU A 1 94 ? -7.249 13.920 2.356 1.00 92.00 94 LEU A O 1
ATOM 707 N N . LYS A 1 95 ? -8.299 15.843 1.843 1.00 91.25 95 LYS A N 1
ATOM 708 C CA . LYS A 1 95 ? -7.842 16.581 3.025 1.00 91.25 95 LYS A CA 1
ATOM 709 C C . LYS A 1 95 ? -8.191 15.848 4.322 1.00 91.25 95 LYS A C 1
ATOM 711 O O . LYS A 1 95 ? -7.326 15.707 5.186 1.00 91.25 95 LYS A O 1
ATOM 716 N N . ALA A 1 96 ? -9.411 15.319 4.421 1.00 93.00 96 ALA A N 1
ATOM 717 C CA . ALA A 1 96 ? -9.849 14.505 5.551 1.00 93.00 96 ALA A CA 1
ATOM 718 C C . ALA A 1 96 ? -9.011 13.221 5.714 1.00 93.00 96 ALA A C 1
ATOM 720 O O . ALA A 1 96 ? -8.552 12.922 6.815 1.00 93.00 96 ALA A O 1
ATOM 721 N N . MET A 1 97 ? -8.713 12.509 4.619 1.00 94.31 97 MET A N 1
ATOM 722 C CA . MET A 1 97 ? -7.861 11.311 4.656 1.00 94.31 97 MET A CA 1
ATOM 723 C C . MET A 1 97 ? -6.440 11.635 5.139 1.00 94.31 97 MET A C 1
ATOM 725 O O . MET A 1 97 ? -5.887 10.943 5.994 1.00 94.31 97 MET A O 1
ATOM 729 N N . LYS A 1 98 ? -5.861 12.736 4.650 1.00 91.88 98 LYS A N 1
ATOM 730 C CA . LYS A 1 98 ? -4.533 13.205 5.067 1.00 91.88 98 LYS A CA 1
ATOM 731 C C . LYS A 1 98 ? -4.460 13.481 6.573 1.00 91.88 98 LYS A C 1
ATOM 733 O O . LYS A 1 98 ? -3.449 13.174 7.200 1.00 91.88 98 LYS A O 1
ATOM 738 N N . GLN A 1 99 ? -5.518 14.047 7.154 1.00 90.25 99 GLN A N 1
ATOM 739 C CA . GLN A 1 99 ? -5.577 14.352 8.587 1.00 90.25 99 GLN A CA 1
ATOM 740 C C . GLN A 1 99 ? -5.614 13.095 9.462 1.00 90.25 99 GLN A C 1
ATOM 742 O O . GLN A 1 99 ? -5.064 13.112 10.562 1.00 90.25 99 GLN A O 1
ATOM 747 N N . VAL A 1 100 ? -6.243 12.014 8.991 1.00 91.62 100 VAL A N 1
ATOM 748 C CA . VAL A 1 100 ? -6.407 10.785 9.786 1.00 91.62 100 VAL A CA 1
ATOM 749 C C . VAL A 1 100 ? -5.268 9.781 9.590 1.00 91.62 100 VAL A C 1
ATOM 751 O O . VAL A 1 100 ? -4.938 9.061 10.525 1.00 91.62 100 VAL A O 1
ATOM 754 N N . CYS A 1 101 ? -4.620 9.760 8.421 1.00 88.31 101 CYS A N 1
ATOM 755 C CA . CYS A 1 101 ? -3.577 8.780 8.082 1.00 88.31 101 CYS A CA 1
ATOM 756 C C . CYS A 1 101 ? -2.148 9.172 8.482 1.00 88.31 101 CYS A C 1
ATOM 758 O O . CYS A 1 101 ? -1.235 8.368 8.293 1.00 88.31 101 CYS A O 1
ATOM 760 N N . GLY A 1 102 ? -1.925 10.387 8.994 1.00 81.75 102 GLY A N 1
ATOM 761 C CA . GLY A 1 102 ? -0.580 10.953 9.167 1.00 81.75 102 GLY A CA 1
ATOM 762 C C . GLY A 1 102 ? 0.395 10.078 9.969 1.00 81.75 102 GLY A C 1
ATOM 763 O O . GLY A 1 102 ? 1.545 9.931 9.562 1.00 81.75 102 GLY A O 1
ATOM 764 N N . SER A 1 103 ? -0.058 9.463 11.067 1.00 85.75 103 SER A N 1
ATOM 765 C CA . SER A 1 103 ? 0.776 8.587 11.908 1.00 85.75 103 SER A CA 1
ATOM 766 C C . SER A 1 103 ? 0.683 7.102 11.547 1.00 85.75 103 SER A C 1
ATOM 768 O O . SER A 1 103 ? 1.561 6.330 11.926 1.00 85.75 103 SER A O 1
ATOM 770 N N . LEU A 1 104 ? -0.327 6.692 10.769 1.00 91.19 104 LEU A N 1
ATOM 771 C CA . LEU A 1 104 ? -0.667 5.282 10.547 1.00 91.19 104 LEU A CA 1
ATOM 772 C C . LEU A 1 104 ? 0.488 4.482 9.932 1.00 91.19 104 LEU A C 1
ATOM 774 O O . LEU A 1 104 ? 0.816 3.396 10.408 1.00 91.19 104 LEU A O 1
ATOM 778 N N . LYS A 1 105 ? 1.126 5.020 8.883 1.00 89.38 105 LYS A N 1
ATOM 779 C CA . LYS A 1 105 ? 2.243 4.338 8.211 1.00 89.38 105 LYS A CA 1
ATOM 780 C C . LYS A 1 105 ? 3.426 4.132 9.161 1.00 89.38 105 LYS A C 1
ATOM 782 O O . LYS A 1 105 ? 4.037 3.068 9.145 1.00 89.38 105 LYS A O 1
ATOM 787 N N . LEU A 1 106 ? 3.738 5.146 9.969 1.00 89.12 106 LEU A N 1
ATOM 788 C CA . LEU A 1 106 ? 4.844 5.101 10.921 1.00 89.12 106 LEU A CA 1
ATOM 789 C C . LEU A 1 106 ? 4.561 4.095 12.042 1.00 89.12 106 LEU A C 1
ATOM 791 O O . LEU A 1 106 ? 5.418 3.267 12.327 1.00 89.12 106 LEU A O 1
ATOM 795 N N . GLU A 1 107 ? 3.354 4.117 12.615 1.00 91.56 107 GLU A N 1
ATOM 796 C CA . GLU A 1 107 ? 2.933 3.174 13.662 1.00 91.56 107 GLU A CA 1
ATOM 797 C C . GLU A 1 107 ? 2.993 1.719 13.165 1.00 91.56 107 GLU A C 1
ATOM 799 O O . GLU A 1 107 ? 3.520 0.850 13.858 1.00 91.56 107 GLU A O 1
ATOM 804 N N . LEU A 1 108 ? 2.525 1.444 11.940 1.00 92.88 108 LEU A N 1
ATOM 805 C CA . LEU A 1 108 ? 2.594 0.104 11.340 1.00 92.88 108 LEU A CA 1
ATOM 806 C C . LEU A 1 108 ? 4.029 -0.331 10.998 1.00 92.88 108 LEU A C 1
ATOM 808 O O . LEU A 1 108 ? 4.356 -1.511 11.133 1.00 92.88 108 LEU A O 1
ATOM 812 N N . ALA A 1 109 ? 4.891 0.595 10.567 1.00 90.12 109 ALA A N 1
ATOM 813 C CA . ALA A 1 109 ? 6.301 0.301 10.310 1.00 90.12 109 ALA A CA 1
ATOM 814 C C . ALA A 1 109 ? 7.047 -0.039 11.611 1.00 90.12 109 ALA A C 1
ATOM 816 O O . ALA A 1 109 ? 7.697 -1.080 11.685 1.00 90.12 109 ALA A O 1
ATOM 817 N N . GLN A 1 110 ? 6.870 0.777 12.655 1.00 90.81 110 GLN A N 1
ATOM 818 C CA . GLN A 1 110 ? 7.434 0.526 13.984 1.00 90.81 110 GLN A CA 1
ATOM 819 C C . GLN A 1 110 ? 6.916 -0.787 14.574 1.00 90.81 110 GLN A C 1
ATOM 821 O O . GLN A 1 110 ? 7.696 -1.580 15.093 1.00 90.81 110 GLN A O 1
ATOM 826 N N . TYR A 1 111 ? 5.612 -1.058 14.445 1.00 93.00 111 TYR A N 1
ATOM 827 C CA . TYR A 1 111 ? 5.028 -2.334 14.854 1.00 93.00 111 TYR A CA 1
ATOM 828 C C . TYR A 1 111 ? 5.733 -3.517 14.200 1.00 93.00 111 TYR A C 1
ATOM 830 O O . TYR A 1 111 ? 6.082 -4.469 14.890 1.00 93.00 111 TYR A O 1
ATOM 838 N N . ARG A 1 112 ? 5.973 -3.457 12.888 1.00 87.44 112 ARG A N 1
ATOM 839 C CA . ARG A 1 112 ? 6.623 -4.545 12.157 1.00 87.44 112 ARG A CA 1
ATOM 840 C C . ARG A 1 112 ? 8.064 -4.771 12.610 1.00 87.44 112 ARG A C 1
ATOM 842 O O . ARG A 1 112 ? 8.451 -5.923 12.788 1.00 87.44 112 ARG A O 1
ATOM 849 N N . GLU A 1 113 ? 8.837 -3.702 12.794 1.00 86.31 113 GLU A N 1
ATOM 850 C CA . GLU A 1 113 ? 10.209 -3.802 13.302 1.00 86.31 113 GLU A CA 1
ATOM 851 C C . GLU A 1 113 ? 10.224 -4.444 14.690 1.00 86.31 113 GLU A C 1
ATOM 853 O O . GLU A 1 113 ? 10.882 -5.461 14.899 1.00 86.31 113 GLU A O 1
ATOM 858 N N . VAL A 1 114 ? 9.422 -3.920 15.617 1.00 89.69 114 VAL A N 1
ATOM 859 C CA . VAL A 1 114 ? 9.358 -4.417 16.996 1.00 89.69 114 VAL A CA 1
ATOM 860 C C . VAL A 1 114 ? 8.815 -5.847 17.063 1.00 89.69 114 VAL A C 1
ATOM 862 O O . VAL A 1 114 ? 9.342 -6.662 17.816 1.00 89.69 114 VAL A O 1
ATOM 865 N N . ALA A 1 115 ? 7.802 -6.191 16.264 1.00 87.69 115 ALA A N 1
ATOM 866 C CA . ALA A 1 115 ? 7.226 -7.535 16.230 1.00 87.69 115 ALA A CA 1
ATOM 867 C C . ALA A 1 115 ? 8.236 -8.593 15.770 1.00 87.69 115 ALA A C 1
ATOM 869 O O . ALA A 1 115 ? 8.168 -9.726 16.241 1.00 87.69 115 ALA A O 1
ATOM 870 N N . ALA A 1 116 ? 9.185 -8.237 14.898 1.00 84.00 116 ALA A N 1
ATOM 871 C CA . ALA A 1 116 ? 10.267 -9.136 14.509 1.00 84.00 116 ALA A CA 1
ATOM 872 C C . ALA A 1 116 ? 11.234 -9.410 15.677 1.00 84.00 116 ALA A C 1
ATOM 874 O O . ALA A 1 116 ? 11.635 -10.553 15.877 1.00 84.00 116 ALA A O 1
ATOM 875 N N . PHE A 1 117 ? 11.564 -8.399 16.489 1.00 81.62 117 PHE A N 1
ATOM 876 C CA . PHE A 1 117 ? 12.434 -8.565 17.665 1.00 81.62 117 PHE A CA 1
ATOM 877 C C . PHE A 1 117 ? 11.736 -9.267 18.834 1.00 81.62 117 PHE A C 1
ATOM 879 O O . PHE A 1 117 ? 12.348 -10.079 19.529 1.00 81.62 117 PHE A O 1
ATOM 886 N N . ALA A 1 118 ? 10.445 -8.998 19.028 1.00 83.88 118 ALA A N 1
ATOM 887 C CA . ALA A 1 118 ? 9.640 -9.575 20.100 1.00 83.88 118 ALA A CA 1
ATOM 888 C C . ALA A 1 118 ? 9.501 -11.105 20.005 1.00 83.88 118 ALA A C 1
ATOM 890 O O . ALA A 1 118 ? 9.216 -11.748 21.008 1.00 83.88 118 ALA A O 1
ATOM 891 N N . GLN A 1 119 ? 9.748 -11.705 18.834 1.00 75.56 119 GLN A N 1
ATOM 892 C CA . GLN A 1 119 ? 9.782 -13.165 18.671 1.00 75.56 119 GLN A CA 1
ATOM 893 C C . GLN A 1 119 ? 10.955 -13.835 19.407 1.00 75.56 119 GLN A C 1
ATOM 895 O O . GLN A 1 119 ? 10.907 -15.040 19.642 1.00 75.56 119 GLN A O 1
ATOM 900 N N . PHE A 1 120 ? 11.988 -13.073 19.783 1.00 74.50 120 PHE A N 1
ATOM 901 C CA . PHE A 1 120 ? 13.223 -13.592 20.379 1.00 74.50 120 PHE A CA 1
ATOM 902 C C . PHE A 1 120 ? 13.450 -13.151 21.837 1.00 74.50 120 PHE A C 1
ATOM 904 O O . PHE A 1 120 ? 14.391 -13.628 22.469 1.00 74.50 120 PHE A O 1
ATOM 911 N N . GLY A 1 121 ? 12.629 -12.241 22.375 1.00 68.00 121 GLY A N 1
ATOM 912 C CA . GLY A 1 121 ? 12.803 -11.655 23.710 1.00 68.00 121 GLY A CA 1
ATOM 913 C C . GLY A 1 121 ? 11.795 -12.183 24.733 1.00 68.00 121 GLY A C 1
ATOM 914 O O . GLY A 1 121 ? 10.609 -12.284 24.434 1.00 68.00 121 GLY A O 1
ATOM 915 N N . SER A 1 122 ? 12.256 -12.500 25.947 1.00 67.38 122 SER A N 1
ATOM 916 C CA . SER A 1 122 ? 11.412 -13.048 27.021 1.00 67.38 122 SER A CA 1
ATOM 917 C C . SER A 1 122 ? 10.747 -11.994 27.915 1.00 67.38 122 SER A C 1
ATOM 919 O O . SER A 1 122 ? 9.758 -12.320 28.558 1.00 67.38 122 SER A O 1
ATOM 921 N N . ASP A 1 123 ? 11.225 -10.745 27.918 1.00 78.75 123 ASP A N 1
ATOM 922 C CA . ASP A 1 123 ? 10.623 -9.643 28.678 1.00 78.75 123 ASP A CA 1
ATOM 923 C C . ASP A 1 123 ? 10.522 -8.385 27.815 1.00 78.75 123 ASP A C 1
ATOM 925 O O . ASP A 1 123 ? 11.525 -7.823 27.373 1.00 78.75 123 ASP A O 1
ATOM 929 N N . LEU A 1 124 ? 9.289 -7.945 27.570 1.00 84.56 124 LEU A N 1
ATOM 930 C CA . LEU A 1 124 ? 8.988 -6.707 26.857 1.00 84.56 124 LEU A CA 1
ATOM 931 C C . LEU A 1 124 ? 8.506 -5.675 27.870 1.00 84.56 124 LEU A C 1
ATOM 933 O O . LEU A 1 124 ? 7.602 -5.962 28.660 1.00 84.56 124 LEU A O 1
ATOM 937 N N . ASP A 1 125 ? 9.072 -4.472 27.831 1.00 88.94 125 ASP A N 1
ATOM 938 C CA . ASP A 1 125 ? 8.618 -3.373 28.678 1.00 88.94 125 ASP A CA 1
ATOM 939 C C . ASP A 1 125 ? 7.178 -2.936 28.326 1.00 88.94 125 ASP A C 1
ATOM 941 O O . ASP A 1 125 ? 6.621 -3.265 27.272 1.00 88.94 125 ASP A O 1
ATOM 945 N N . ALA A 1 126 ? 6.539 -2.186 29.229 1.00 89.81 126 ALA A N 1
ATOM 946 C CA . ALA A 1 126 ? 5.141 -1.781 29.062 1.00 89.81 126 ALA A CA 1
ATOM 947 C C . ALA A 1 126 ? 4.905 -0.951 27.783 1.00 89.81 126 ALA A C 1
ATOM 949 O O . ALA A 1 126 ? 3.842 -1.051 27.166 1.00 89.81 126 ALA A O 1
ATOM 950 N N . ALA A 1 127 ? 5.897 -0.158 27.363 1.00 90.12 127 ALA A N 1
ATOM 951 C CA . ALA A 1 127 ? 5.826 0.641 26.144 1.00 90.12 127 ALA A CA 1
ATOM 952 C C . ALA A 1 127 ? 5.819 -0.245 24.887 1.00 90.12 127 ALA A C 1
ATOM 954 O O . ALA A 1 127 ? 4.967 -0.068 24.012 1.00 90.12 127 ALA A O 1
ATOM 955 N N . THR A 1 128 ? 6.703 -1.244 24.827 1.00 90.38 128 THR A N 1
ATOM 956 C CA . THR A 1 128 ? 6.773 -2.215 23.729 1.00 90.38 128 THR A CA 1
ATOM 957 C C . THR A 1 128 ? 5.499 -3.049 23.648 1.00 90.38 128 THR A C 1
ATOM 959 O O . THR A 1 128 ? 4.947 -3.234 22.563 1.00 90.38 128 THR A O 1
ATOM 962 N N . GLN A 1 129 ? 4.964 -3.493 24.790 1.00 89.44 129 GLN A N 1
ATOM 963 C CA . GLN A 1 129 ? 3.687 -4.211 24.830 1.00 89.44 129 GLN A CA 1
ATOM 964 C C . GLN A 1 129 ? 2.529 -3.355 24.301 1.00 89.44 129 GLN A C 1
ATOM 966 O O . GLN A 1 129 ? 1.714 -3.838 23.514 1.00 89.44 129 GLN A O 1
ATOM 971 N N . ALA A 1 130 ? 2.449 -2.080 24.693 1.00 90.00 130 ALA A N 1
ATOM 972 C CA . ALA A 1 130 ? 1.419 -1.170 24.199 1.00 90.00 130 ALA A CA 1
ATOM 973 C C . ALA A 1 130 ? 1.515 -0.968 22.677 1.00 90.00 130 ALA A C 1
ATOM 975 O O . ALA A 1 130 ? 0.497 -1.037 21.984 1.00 90.00 130 ALA A O 1
ATOM 976 N N . LEU A 1 131 ? 2.733 -0.795 22.152 1.00 91.25 131 LEU A N 1
ATOM 977 C CA . LEU A 1 131 ? 2.996 -0.658 20.718 1.00 91.25 131 LEU A CA 1
ATOM 978 C C . LEU A 1 131 ? 2.592 -1.917 19.941 1.00 91.25 131 LEU A C 1
ATOM 980 O O . LEU A 1 131 ? 1.893 -1.811 18.933 1.00 91.25 131 LEU A O 1
ATOM 984 N N . LEU A 1 132 ? 2.960 -3.107 20.423 1.00 92.38 132 LEU A N 1
ATOM 985 C CA . LEU A 1 132 ? 2.586 -4.378 19.795 1.00 92.38 132 LEU A CA 1
ATOM 986 C C . LEU A 1 132 ? 1.073 -4.599 19.794 1.00 92.38 132 LEU A C 1
ATOM 988 O O . LEU A 1 132 ? 0.493 -4.950 18.767 1.00 92.38 132 LEU A O 1
ATOM 992 N N . ASN A 1 133 ? 0.424 -4.342 20.929 1.00 91.38 133 ASN A N 1
ATOM 993 C CA . ASN A 1 133 ? -1.021 -4.476 21.075 1.00 91.38 133 ASN A CA 1
ATOM 994 C C . ASN A 1 133 ? -1.776 -3.531 20.132 1.00 91.38 133 ASN A C 1
ATOM 996 O O . ASN A 1 133 ? -2.778 -3.910 19.521 1.00 91.38 133 ASN A O 1
ATOM 1000 N N . ARG A 1 134 ? -1.307 -2.290 20.002 1.00 91.88 134 ARG A N 1
ATOM 1001 C CA . ARG A 1 134 ? -1.905 -1.301 19.106 1.00 91.88 134 ARG A CA 1
ATOM 1002 C C . ARG A 1 134 ? -1.649 -1.635 17.639 1.00 91.88 134 ARG A C 1
ATOM 1004 O O . ARG A 1 134 ? -2.591 -1.665 16.853 1.00 91.88 134 ARG A O 1
ATOM 1011 N N . GLY A 1 13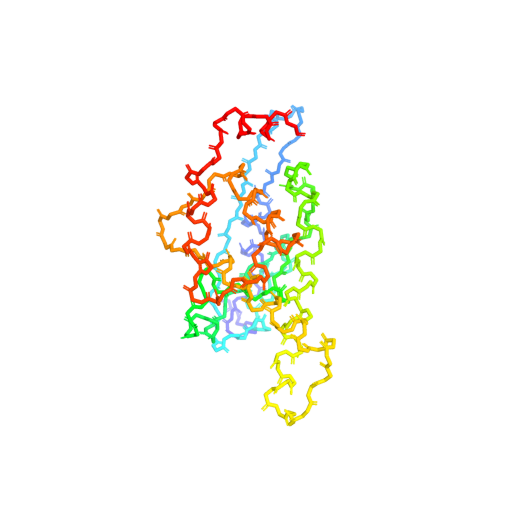5 ? -0.412 -1.970 17.283 1.00 93.62 135 GLY A N 1
ATOM 1012 C CA . GLY A 1 135 ? -0.038 -2.357 15.925 1.00 93.62 135 GLY A CA 1
ATOM 1013 C C . GLY A 1 135 ? -0.770 -3.604 15.422 1.00 93.62 135 GLY A C 1
ATOM 1014 O O . GLY A 1 135 ? -1.203 -3.633 14.269 1.00 93.62 135 GLY A O 1
ATOM 1015 N N . ALA A 1 136 ? -1.018 -4.585 16.295 1.00 93.38 136 ALA A N 1
ATOM 1016 C CA . ALA A 1 136 ? -1.837 -5.752 15.970 1.00 93.38 136 ALA A CA 1
ATOM 1017 C C . ALA A 1 136 ? -3.280 -5.358 15.604 1.00 93.38 136 ALA A C 1
ATOM 1019 O O . ALA A 1 136 ? -3.804 -5.810 14.589 1.00 93.38 136 ALA A O 1
ATOM 1020 N N . ARG A 1 137 ? -3.909 -4.452 16.369 1.00 94.50 137 ARG A N 1
ATOM 1021 C CA . ARG A 1 137 ? -5.265 -3.956 16.064 1.00 94.50 137 ARG A CA 1
ATOM 1022 C C . ARG A 1 137 ? -5.304 -3.139 14.782 1.00 94.50 137 ARG A C 1
ATOM 1024 O O . ARG A 1 137 ? -6.195 -3.348 13.968 1.00 94.50 137 ARG A O 1
ATOM 1031 N N . LEU A 1 138 ? -4.332 -2.250 14.576 1.00 94.25 138 LEU A N 1
ATOM 1032 C CA . LEU A 1 138 ? -4.211 -1.493 13.328 1.00 94.25 138 LEU A CA 1
ATOM 1033 C C . LEU A 1 138 ? -4.070 -2.437 12.127 1.00 94.25 138 LEU A C 1
ATOM 1035 O O . LEU A 1 138 ? -4.714 -2.224 11.106 1.00 94.25 138 LEU A O 1
ATOM 1039 N N . THR A 1 139 ? -3.294 -3.514 12.270 1.00 94.44 139 THR A N 1
ATOM 1040 C CA . THR A 1 139 ? -3.140 -4.542 11.231 1.00 94.44 139 THR A CA 1
ATOM 1041 C C . THR A 1 139 ? -4.459 -5.262 10.941 1.00 94.44 139 THR A C 1
ATOM 1043 O O . THR A 1 139 ? -4.782 -5.463 9.773 1.00 94.44 139 THR A O 1
ATOM 1046 N N . GLU A 1 140 ? -5.246 -5.612 11.965 1.00 94.88 140 GLU A N 1
ATOM 1047 C CA . GLU A 1 140 ? -6.580 -6.205 11.777 1.00 94.88 140 GLU A CA 1
ATOM 1048 C C . GLU A 1 140 ? -7.550 -5.255 11.064 1.00 94.88 140 GLU A C 1
ATOM 1050 O O . GLU A 1 140 ? -8.260 -5.691 10.163 1.00 94.88 140 GLU A O 1
ATOM 1055 N N . VAL A 1 141 ? -7.551 -3.960 11.407 1.00 94.75 141 VAL A N 1
ATOM 1056 C CA . VAL A 1 141 ? -8.407 -2.955 10.744 1.00 94.75 141 VAL A CA 1
ATOM 1057 C C . VAL A 1 141 ? -8.056 -2.792 9.261 1.00 94.75 141 VAL A C 1
ATOM 1059 O O . VAL A 1 141 ? -8.921 -2.478 8.453 1.00 94.75 141 VAL A O 1
ATOM 1062 N N . MET A 1 142 ? -6.795 -3.004 8.874 1.00 94.31 142 MET A N 1
ATOM 1063 C CA . MET A 1 142 ? -6.374 -2.916 7.469 1.00 94.31 142 MET A CA 1
ATOM 1064 C C . MET A 1 142 ? -6.741 -4.158 6.642 1.00 94.31 142 MET A C 1
ATOM 1066 O O . MET A 1 142 ? -6.514 -4.165 5.430 1.00 94.31 142 MET A O 1
ATOM 1070 N N . LYS A 1 143 ? -7.285 -5.219 7.256 1.00 95.50 143 LYS A N 1
ATOM 1071 C CA . LYS A 1 143 ? -7.720 -6.402 6.512 1.00 95.50 143 LYS A CA 1
ATOM 1072 C C . LYS A 1 143 ? -9.040 -6.135 5.804 1.00 95.50 143 LYS A C 1
ATOM 1074 O O . LYS A 1 143 ? -10.001 -5.664 6.396 1.00 95.50 143 LYS A O 1
ATOM 1079 N N . GLN A 1 144 ? -9.114 -6.534 4.542 1.00 95.69 144 GLN A N 1
ATOM 1080 C CA . GLN A 1 144 ? -10.284 -6.339 3.706 1.00 95.69 144 GLN A CA 1
ATOM 1081 C C . GLN A 1 144 ? -10.484 -7.535 2.763 1.00 95.69 144 GLN A C 1
ATOM 1083 O O . GLN A 1 144 ? -9.541 -7.948 2.078 1.00 95.69 144 GLN A O 1
ATOM 1088 N N . PRO A 1 145 ? -11.699 -8.113 2.700 1.00 95.25 145 PRO A N 1
ATOM 1089 C CA . PRO A 1 145 ? -11.991 -9.200 1.778 1.00 95.25 145 PRO A CA 1
ATOM 1090 C C . PRO A 1 145 ? -12.046 -8.712 0.326 1.00 95.25 145 PRO A C 1
ATOM 1092 O O . PRO A 1 145 ? -12.306 -7.542 0.030 1.00 95.25 145 PRO A O 1
ATOM 1095 N N . GLN A 1 146 ? -11.830 -9.643 -0.602 1.00 95.81 146 GLN A N 1
ATOM 1096 C CA . GLN A 1 146 ? -11.927 -9.370 -2.032 1.00 95.81 146 GLN A CA 1
ATOM 1097 C C . GLN A 1 146 ? -13.345 -8.906 -2.407 1.00 95.81 146 GLN A C 1
ATOM 1099 O O . GLN A 1 146 ? -14.329 -9.289 -1.775 1.00 95.81 146 GLN A O 1
ATOM 1104 N N . TYR A 1 147 ? -13.441 -8.071 -3.444 1.00 96.75 147 TYR A N 1
ATOM 1105 C CA . TYR A 1 147 ? -14.708 -7.566 -3.994 1.00 96.75 147 TYR A CA 1
ATOM 1106 C C . TYR A 1 147 ? -15.570 -6.752 -3.019 1.00 96.75 147 TYR A C 1
ATOM 1108 O O . TYR A 1 147 ? -16.746 -6.528 -3.280 1.00 96.75 147 TYR A O 1
ATOM 1116 N N . SER A 1 148 ? -14.986 -6.271 -1.921 1.00 95.44 148 SER A N 1
ATOM 1117 C CA . SER A 1 148 ? -15.692 -5.477 -0.912 1.00 95.44 148 SER A CA 1
ATOM 1118 C C . SER A 1 148 ? -15.063 -4.088 -0.738 1.00 95.44 148 SER A C 1
ATOM 1120 O O . SER A 1 148 ? -14.655 -3.762 0.376 1.00 95.44 148 SER A O 1
ATOM 1122 N N . PRO A 1 149 ? -14.905 -3.271 -1.803 1.00 95.75 149 PRO A N 1
ATOM 1123 C CA . PRO A 1 149 ? -14.318 -1.938 -1.682 1.00 95.75 149 PRO A CA 1
ATOM 1124 C C . PRO A 1 149 ? -15.157 -1.057 -0.747 1.00 95.75 149 PRO A C 1
ATOM 1126 O O . PRO A 1 149 ? -16.385 -1.041 -0.824 1.00 95.75 149 PRO A O 1
ATOM 1129 N N . LEU A 1 150 ? -14.489 -0.302 0.126 1.00 93.56 150 LEU A N 1
ATOM 1130 C CA . LEU A 1 150 ? -15.143 0.664 1.004 1.00 93.56 150 LEU A CA 1
ATOM 1131 C C . LEU A 1 150 ? -15.120 2.055 0.357 1.00 93.56 150 LEU A C 1
ATOM 1133 O O . LEU A 1 150 ? -14.060 2.474 -0.105 1.00 93.56 150 LEU A O 1
ATOM 1137 N N . PRO A 1 151 ? -16.238 2.797 0.345 1.00 94.69 151 PRO A N 1
ATOM 1138 C CA . PRO A 1 151 ? -16.246 4.219 0.007 1.00 94.69 151 PRO A CA 1
ATOM 1139 C C . PRO A 1 151 ? -15.283 5.033 0.881 1.00 94.69 151 PRO A C 1
ATOM 1141 O O . PRO A 1 151 ? -15.054 4.694 2.046 1.00 94.69 151 PRO A O 1
ATOM 1144 N N . ILE A 1 152 ? -14.713 6.106 0.330 1.00 94.44 152 ILE A N 1
ATOM 1145 C CA . ILE A 1 152 ? -13.620 6.854 0.968 1.00 94.44 152 ILE A CA 1
ATOM 1146 C C . ILE A 1 152 ? -14.034 7.469 2.309 1.00 94.44 152 ILE A C 1
ATOM 1148 O O . ILE A 1 152 ? -13.282 7.418 3.277 1.00 94.44 152 ILE A O 1
ATOM 1152 N N . GLU A 1 153 ? -15.258 7.972 2.408 1.00 94.06 153 GLU A N 1
ATOM 1153 C CA . GLU A 1 153 ? -15.839 8.544 3.617 1.00 94.06 153 GLU A CA 1
ATOM 1154 C C . GLU A 1 153 ? -15.975 7.509 4.743 1.00 94.06 153 GLU A C 1
ATOM 1156 O O . GLU A 1 153 ? -15.727 7.816 5.910 1.00 94.06 153 GLU A O 1
ATOM 1161 N N . LYS A 1 154 ? -16.260 6.248 4.394 1.00 94.81 154 LYS A N 1
ATOM 1162 C CA . LYS A 1 154 ? -16.286 5.130 5.345 1.00 94.81 154 LYS A CA 1
ATOM 1163 C C . LYS A 1 154 ? -14.875 4.731 5.773 1.00 94.81 154 LYS A C 1
ATOM 1165 O O . LYS A 1 154 ? -14.645 4.531 6.964 1.00 94.81 154 LYS A O 1
ATOM 1170 N N . GLN A 1 155 ? -13.926 4.681 4.834 1.00 95.12 155 GLN A N 1
ATOM 1171 C CA . GLN A 1 155 ? -12.515 4.417 5.146 1.00 95.12 155 GLN A CA 1
ATOM 1172 C C . GLN A 1 155 ? -11.956 5.452 6.130 1.00 95.12 155 GLN A C 1
ATOM 1174 O O . GLN A 1 155 ? -11.300 5.081 7.100 1.00 95.12 155 GLN A O 1
ATOM 1179 N N . ILE A 1 156 ? -12.250 6.741 5.918 1.00 94.75 156 ILE A N 1
ATOM 1180 C CA . ILE A 1 156 ? -11.794 7.835 6.788 1.00 94.75 156 ILE A CA 1
ATOM 1181 C C . ILE A 1 156 ? -12.256 7.613 8.230 1.00 94.75 156 ILE A C 1
ATOM 1183 O O . ILE A 1 156 ? -11.454 7.760 9.150 1.00 94.75 156 ILE A O 1
ATOM 1187 N N . ILE A 1 157 ? -13.519 7.228 8.441 1.00 94.25 157 ILE A N 1
ATOM 1188 C CA . ILE A 1 157 ? -14.059 7.002 9.788 1.00 94.25 157 ILE A CA 1
ATOM 1189 C C . ILE A 1 157 ? -13.409 5.786 10.452 1.00 94.25 157 ILE A C 1
ATOM 1191 O O . ILE A 1 157 ? -13.001 5.869 11.611 1.00 94.25 157 ILE A O 1
ATOM 1195 N N . VAL A 1 158 ? -13.274 4.677 9.721 1.00 94.44 158 VAL A N 1
ATOM 1196 C CA . VAL A 1 158 ? -12.642 3.451 10.234 1.00 94.44 158 VAL A CA 1
ATOM 1197 C C . VAL A 1 158 ? -11.191 3.719 10.639 1.00 94.44 158 VAL A C 1
ATOM 1199 O O . VAL A 1 158 ? -10.787 3.392 11.756 1.00 94.44 158 VAL A O 1
ATOM 1202 N N . ILE A 1 159 ? -10.425 4.394 9.777 1.00 94.25 159 ILE A N 1
ATOM 1203 C CA . ILE A 1 159 ? -9.034 4.764 10.057 1.00 94.25 159 ILE A CA 1
ATOM 1204 C C . ILE A 1 159 ? -8.958 5.730 11.238 1.00 94.25 159 ILE A C 1
ATOM 1206 O O . ILE A 1 159 ? -8.123 5.550 12.121 1.00 94.25 159 ILE A O 1
ATOM 1210 N N . HIS A 1 160 ? -9.840 6.730 11.295 1.00 93.44 160 HIS A N 1
ATOM 1211 C CA . HIS A 1 160 ? -9.882 7.668 12.411 1.00 93.44 160 HIS A CA 1
ATOM 1212 C C . HIS A 1 160 ? -10.110 6.950 13.744 1.00 93.44 160 HIS A C 1
ATOM 1214 O O . HIS A 1 160 ? -9.382 7.197 14.705 1.00 93.44 160 HIS A O 1
ATOM 1220 N N . ALA A 1 161 ? -11.085 6.040 13.800 1.00 93.12 161 ALA A N 1
ATOM 1221 C CA . ALA A 1 161 ? -11.395 5.290 15.010 1.00 93.12 161 ALA A CA 1
ATOM 1222 C C . ALA A 1 161 ? -10.227 4.402 15.459 1.00 93.12 161 ALA A C 1
ATOM 1224 O O . ALA A 1 161 ? -9.924 4.328 16.653 1.00 93.12 161 ALA A O 1
ATOM 1225 N N . ALA A 1 162 ? -9.539 3.781 14.499 1.00 92.69 162 ALA A N 1
ATOM 1226 C CA . ALA A 1 162 ? -8.374 2.948 14.753 1.00 92.69 162 ALA A CA 1
ATOM 1227 C C . ALA A 1 162 ? -7.179 3.771 15.266 1.00 92.69 162 ALA A C 1
ATOM 1229 O O . ALA A 1 162 ? -6.629 3.472 16.322 1.00 92.69 162 ALA A O 1
ATOM 1230 N N . VAL A 1 163 ? -6.828 4.867 14.586 1.00 91.94 163 VAL A N 1
ATOM 1231 C CA . VAL A 1 163 ? -5.703 5.743 14.966 1.00 91.94 163 VAL A CA 1
ATOM 1232 C C . VAL A 1 163 ? -5.976 6.487 16.280 1.00 91.94 163 VAL A C 1
ATOM 1234 O O . VAL A 1 163 ? -5.054 6.769 17.043 1.00 91.94 163 VAL A O 1
ATOM 1237 N N . LYS A 1 164 ? -7.232 6.796 16.616 1.00 92.06 164 LYS A N 1
ATOM 1238 C CA . LYS A 1 164 ? -7.579 7.391 17.920 1.00 92.06 164 LYS A CA 1
ATOM 1239 C C . LYS A 1 164 ? -7.675 6.380 19.062 1.00 92.06 164 LYS A C 1
ATOM 1241 O O . LYS A 1 164 ? -7.820 6.801 20.206 1.00 92.06 164 LYS A O 1
ATOM 1246 N N . GLY A 1 165 ? -7.543 5.084 18.784 1.00 90.25 165 GLY A N 1
ATOM 1247 C CA . GLY A 1 165 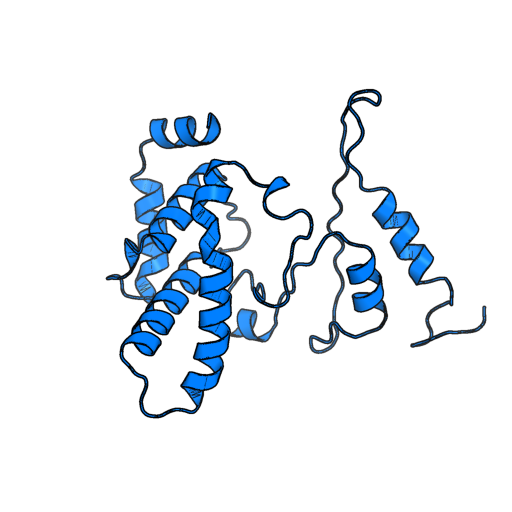? -7.555 4.042 19.808 1.00 90.25 165 GLY A CA 1
ATOM 1248 C C . GLY A 1 165 ? -8.943 3.734 20.373 1.00 90.25 165 GLY A C 1
ATO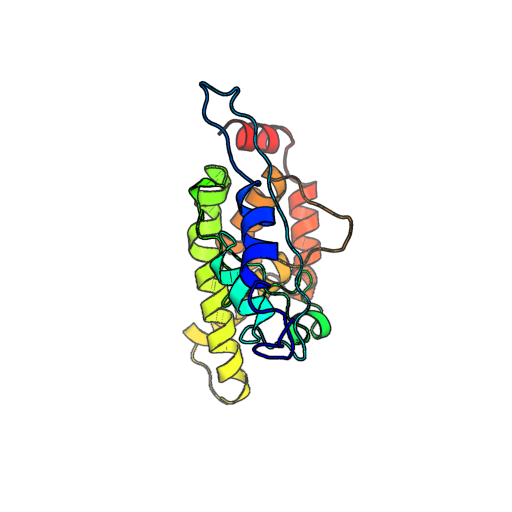M 1249 O O . GLY A 1 165 ? -9.058 3.144 21.446 1.00 90.25 165 GLY A O 1
ATOM 1250 N N . PHE A 1 166 ? -10.027 4.088 19.670 1.00 91.19 166 PHE A N 1
ATOM 1251 C CA . PHE A 1 166 ? -11.387 3.764 20.129 1.00 91.19 166 PHE A CA 1
ATOM 1252 C C . PHE A 1 166 ? -11.639 2.248 20.193 1.00 91.19 166 PHE A C 1
ATOM 1254 O O . PHE A 1 166 ? -12.484 1.794 20.963 1.00 91.19 166 PHE A O 1
ATOM 1261 N N . GLY A 1 167 ? -10.863 1.465 19.436 1.00 86.62 167 GLY A N 1
ATOM 1262 C CA . GLY A 1 167 ? -10.849 0.003 19.472 1.00 86.62 167 GLY A CA 1
ATOM 1263 C C . GLY A 1 167 ? -9.804 -0.622 20.407 1.00 86.62 167 GLY A C 1
ATOM 1264 O O . GLY A 1 167 ? -9.726 -1.846 20.456 1.00 86.62 167 GLY A O 1
ATOM 1265 N N . ASP A 1 168 ? -9.010 0.146 21.165 1.00 87.12 168 ASP A N 1
ATOM 1266 C CA . ASP A 1 168 ? -7.857 -0.395 21.919 1.00 87.12 168 ASP A CA 1
ATOM 1267 C C . ASP A 1 168 ? -8.256 -1.370 23.038 1.00 87.12 168 ASP A C 1
ATOM 1269 O O . ASP A 1 168 ? -7.468 -2.222 23.444 1.00 87.12 168 ASP A O 1
ATOM 1273 N N . ARG A 1 169 ? -9.500 -1.291 23.522 1.00 87.69 169 ARG A N 1
ATOM 1274 C CA . ARG A 1 169 ? -10.048 -2.228 24.519 1.00 87.69 169 ARG A CA 1
ATOM 1275 C C . ARG A 1 169 ? -10.640 -3.494 23.899 1.00 87.69 169 ARG A C 1
ATOM 1277 O O . ARG A 1 169 ? -10.984 -4.417 24.632 1.00 87.69 169 ARG A O 1
ATOM 1284 N N . MET A 1 170 ? -10.781 -3.542 22.576 1.00 90.06 170 MET A N 1
ATOM 1285 C CA . MET A 1 170 ? -11.377 -4.684 21.896 1.00 90.06 170 MET A CA 1
ATOM 1286 C C . MET A 1 170 ? -10.368 -5.835 21.772 1.00 90.06 170 MET A C 1
ATOM 1288 O O . MET A 1 170 ? -9.194 -5.598 21.448 1.00 90.06 170 MET A O 1
ATOM 1292 N N . PRO A 1 171 ? -10.819 -7.082 21.994 1.00 93.19 171 PRO A N 1
ATOM 1293 C CA . PRO A 1 171 ? -10.100 -8.278 21.573 1.00 93.19 171 PRO A CA 1
ATOM 1294 C C . PRO A 1 171 ? -9.844 -8.277 20.057 1.00 93.19 171 PRO A C 1
ATOM 1296 O O . PRO A 1 171 ? -10.683 -7.797 19.290 1.00 93.19 171 PRO A O 1
ATOM 1299 N N . LEU A 1 172 ? -8.696 -8.814 19.626 1.00 91.81 172 LEU A N 1
ATOM 1300 C CA . LEU A 1 172 ? -8.272 -8.809 18.216 1.00 91.81 172 LEU A CA 1
ATOM 1301 C C . LEU A 1 172 ? -9.273 -9.515 17.289 1.00 91.81 172 LEU A C 1
ATOM 1303 O O . LEU A 1 172 ? -9.589 -9.006 16.218 1.00 91.81 172 LEU A O 1
ATOM 1307 N N . ASP A 1 173 ? -9.837 -10.636 17.732 1.00 93.19 173 ASP A N 1
ATOM 1308 C CA . ASP A 1 173 ? -10.834 -11.433 17.008 1.00 93.19 173 ASP A CA 1
ATOM 1309 C C . ASP A 1 173 ? -12.163 -10.691 16.777 1.00 93.19 173 ASP A C 1
ATOM 1311 O O . ASP A 1 173 ? -12.941 -11.058 15.896 1.00 93.19 173 ASP A O 1
ATOM 1315 N N . ARG A 1 174 ? -12.423 -9.615 17.531 1.00 94.38 174 ARG A N 1
ATOM 1316 C CA . ARG A 1 174 ? -13.643 -8.803 17.416 1.00 94.38 174 ARG A CA 1
ATOM 1317 C C . ARG A 1 174 ? -13.460 -7.507 16.632 1.00 94.38 174 ARG A C 1
ATOM 1319 O O . ARG A 1 174 ? -14.441 -6.786 16.442 1.00 94.38 174 ARG A O 1
ATOM 1326 N N . ILE A 1 175 ? -12.258 -7.203 16.143 1.00 93.81 175 ILE A N 1
ATOM 1327 C CA . ILE A 1 175 ? -11.988 -5.954 15.413 1.00 93.81 175 ILE A CA 1
ATOM 1328 C C . ILE A 1 175 ? -12.827 -5.856 14.132 1.00 93.81 175 ILE A C 1
ATOM 1330 O O . ILE A 1 175 ? -13.460 -4.829 13.897 1.00 93.81 175 ILE A O 1
ATOM 1334 N N . SER A 1 176 ? -12.947 -6.934 13.351 1.00 89.69 176 SER A N 1
ATOM 1335 C CA . SER A 1 176 ? -13.784 -6.917 12.140 1.00 89.69 176 SER A CA 1
ATOM 1336 C C . SER A 1 176 ? -15.276 -6.736 12.447 1.00 89.69 176 SER A C 1
ATOM 1338 O O . SER A 1 176 ? -16.013 -6.148 11.657 1.00 89.69 176 SER A O 1
ATOM 1340 N N . GLN A 1 177 ? -15.753 -7.231 13.596 1.00 91.19 177 GLN A N 1
ATOM 1341 C CA . GLN A 1 177 ? -17.128 -6.984 14.038 1.00 91.19 177 GLN A CA 1
ATOM 1342 C C . GLN A 1 177 ? -17.313 -5.517 14.439 1.00 91.19 177 GLN A C 1
ATOM 1344 O O . GLN A 1 177 ? -18.322 -4.910 14.084 1.00 91.19 177 GLN A O 1
ATOM 1349 N N . TYR A 1 178 ? -16.335 -4.952 15.148 1.00 90.75 178 TYR A N 1
ATOM 1350 C CA . TYR A 1 178 ? -16.321 -3.547 15.542 1.00 90.75 178 TYR A CA 1
ATOM 1351 C C . TYR A 1 178 ? -16.361 -2.616 14.324 1.00 90.75 178 TYR A C 1
ATOM 1353 O O . TYR A 1 178 ? -17.180 -1.701 14.288 1.00 90.75 178 TYR A O 1
ATOM 1361 N N . GLU A 1 179 ? -15.571 -2.899 13.287 1.00 90.94 179 GLU A N 1
ATOM 1362 C CA . GLU A 1 179 ? -15.594 -2.142 12.032 1.00 90.94 179 GLU A CA 1
ATOM 1363 C C . GLU A 1 179 ? -16.990 -2.147 11.389 1.00 90.94 179 GLU A C 1
ATOM 1365 O O . GLU A 1 179 ? -17.544 -1.091 11.087 1.00 90.94 179 GLU A O 1
ATOM 1370 N N . ARG A 1 180 ? -17.619 -3.322 11.249 1.00 90.75 180 ARG A N 1
ATOM 1371 C CA . ARG A 1 180 ? -18.983 -3.422 10.698 1.00 90.75 180 ARG A CA 1
ATOM 1372 C C . ARG A 1 180 ? -20.005 -2.672 11.549 1.00 90.75 180 ARG A C 1
ATOM 1374 O O . ARG A 1 180 ? -20.880 -2.010 10.996 1.00 90.75 180 ARG A O 1
ATOM 1381 N N . ALA A 1 181 ? -19.887 -2.754 12.874 1.00 91.75 181 ALA A N 1
ATOM 1382 C CA . ALA A 1 181 ? -20.773 -2.056 13.800 1.00 91.75 181 ALA A CA 1
ATOM 1383 C C . ALA A 1 181 ? -20.650 -0.531 13.654 1.00 91.75 181 ALA A C 1
ATOM 1385 O O . ALA A 1 181 ? -21.671 0.158 13.563 1.00 91.75 181 ALA A O 1
ATOM 1386 N N . ILE A 1 182 ? -19.423 -0.008 13.528 1.00 90.56 182 ILE A N 1
ATOM 1387 C CA . ILE A 1 182 ? -19.183 1.405 13.212 1.00 90.56 182 ILE A CA 1
ATOM 1388 C C . ILE A 1 182 ? -19.885 1.761 11.902 1.00 90.56 182 ILE A C 1
ATOM 1390 O O . ILE A 1 182 ? -20.725 2.655 11.878 1.00 90.56 182 ILE A O 1
ATOM 1394 N N . LEU A 1 183 ? -19.620 1.012 10.831 1.00 89.00 183 LEU A N 1
ATOM 1395 C CA . LEU A 1 183 ? -20.182 1.300 9.511 1.00 89.00 183 LEU A CA 1
ATOM 1396 C C . LEU A 1 183 ? -21.716 1.244 9.464 1.00 89.00 183 LEU A C 1
ATOM 1398 O O . LEU A 1 183 ? -22.314 1.937 8.645 1.00 89.00 183 LEU A O 1
ATOM 1402 N N . SER A 1 184 ? -22.344 0.448 10.334 1.00 90.06 184 SER A N 1
ATOM 1403 C CA . SER A 1 184 ? -23.805 0.346 10.446 1.00 90.06 184 SER A CA 1
ATOM 1404 C C . SER A 1 184 ? -24.463 1.421 11.317 1.00 90.06 184 SER A C 1
ATOM 1406 O O . SER A 1 184 ? -25.657 1.659 11.173 1.00 90.06 184 SER A O 1
ATOM 1408 N N . SER A 1 185 ? -23.712 2.055 12.221 1.00 90.56 185 SER A N 1
ATOM 1409 C CA . SER A 1 185 ? -24.247 3.019 13.198 1.00 90.56 185 SER A CA 1
ATOM 1410 C C . SER A 1 185 ? -24.051 4.481 12.794 1.00 90.56 185 SER A C 1
ATOM 1412 O O . SER A 1 185 ? -24.610 5.373 13.429 1.00 90.56 185 SER A O 1
ATOM 1414 N N . ILE A 1 186 ? -23.268 4.745 11.745 1.00 90.00 186 ILE A N 1
ATOM 1415 C CA . ILE A 1 186 ? -22.999 6.105 11.271 1.00 90.00 186 ILE A CA 1
ATOM 1416 C C . ILE A 1 186 ? -24.228 6.696 10.574 1.00 90.00 186 ILE A C 1
ATOM 1418 O O . ILE A 1 186 ? -24.790 6.106 9.652 1.00 90.00 186 ILE A O 1
ATOM 1422 N N . ALA A 1 187 ? -24.572 7.918 10.977 1.00 89.88 187 ALA A N 1
ATOM 1423 C CA . ALA A 1 187 ? -25.589 8.738 10.337 1.00 89.88 187 ALA A CA 1
ATOM 1424 C C . ALA A 1 187 ? -25.181 9.103 8.887 1.00 89.88 187 ALA A C 1
ATOM 1426 O O . ALA A 1 187 ? -24.053 9.573 8.680 1.00 89.88 187 ALA A O 1
ATOM 1427 N N . PRO A 1 188 ? -26.054 8.920 7.878 1.00 88.50 188 PRO A N 1
ATOM 1428 C CA . PRO A 1 188 ? -25.749 9.242 6.479 1.00 88.50 188 PRO A CA 1
ATOM 1429 C C . PRO A 1 188 ? -25.300 10.693 6.249 1.00 88.50 188 PRO A C 1
ATOM 1431 O O . PRO A 1 188 ? -24.471 10.954 5.379 1.00 88.50 188 PRO A O 1
ATOM 1434 N N . GLU A 1 189 ? -25.791 11.630 7.058 1.00 90.75 189 GLU A N 1
ATOM 1435 C CA . GLU A 1 189 ? -25.463 13.055 6.979 1.00 90.75 189 GLU A CA 1
ATOM 1436 C C . GLU A 1 189 ? -23.978 13.312 7.278 1.00 90.75 189 GLU A C 1
ATOM 1438 O O . GLU A 1 189 ? -23.340 14.164 6.654 1.00 90.75 189 GLU A O 1
ATOM 1443 N N . LEU A 1 190 ? -23.386 12.533 8.193 1.00 89.56 190 LEU A N 1
ATOM 1444 C CA . LEU A 1 190 ? -21.961 12.636 8.504 1.00 89.56 190 LEU A CA 1
ATOM 1445 C C . LEU A 1 190 ? -21.107 12.226 7.299 1.00 89.56 190 LEU A C 1
ATOM 1447 O O . LEU A 1 190 ? -20.114 12.894 7.006 1.00 89.56 190 LEU A O 1
ATOM 1451 N N . LEU A 1 191 ? -21.513 11.168 6.589 1.00 89.12 191 LEU A N 1
ATOM 1452 C CA . LEU A 1 191 ? -20.814 10.657 5.406 1.00 89.12 191 LEU A CA 1
ATOM 1453 C C . LEU A 1 191 ? -20.767 11.704 4.287 1.00 89.12 191 LEU A C 1
ATOM 1455 O O . LEU A 1 191 ? -19.711 11.909 3.692 1.00 89.12 191 LEU A O 1
ATOM 1459 N N . GLN A 1 192 ? -21.875 12.415 4.056 1.00 88.62 192 GLN A N 1
ATOM 1460 C CA . GLN A 1 192 ? -21.919 13.518 3.093 1.00 88.62 192 GLN A CA 1
ATOM 1461 C C . GLN A 1 192 ? -21.001 14.672 3.510 1.00 8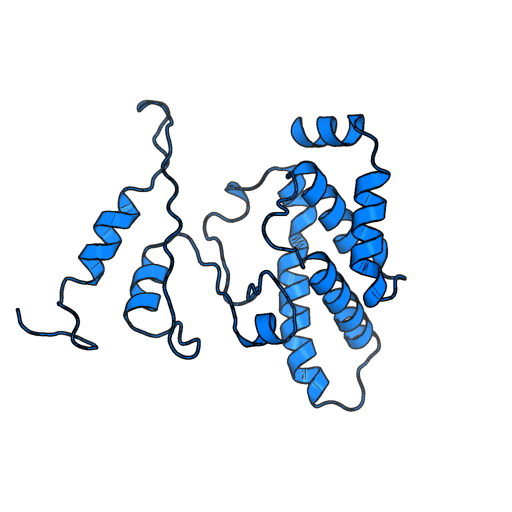8.62 192 GLN A C 1
ATOM 1463 O O . GLN A 1 192 ? -20.196 15.133 2.703 1.00 88.62 192 GLN A O 1
ATOM 1468 N N . SER A 1 193 ? -21.019 15.065 4.789 1.00 89.69 193 SER A N 1
ATOM 1469 C CA . SER A 1 193 ? -20.181 16.175 5.272 1.00 89.69 193 SER A CA 1
ATOM 1470 C C . SER A 1 193 ? -18.671 15.926 5.134 1.00 89.69 193 SER A C 1
ATOM 1472 O O . SER A 1 193 ? -17.892 16.877 5.067 1.00 89.69 193 SER A O 1
ATOM 1474 N N . ILE A 1 194 ? -18.244 14.656 5.115 1.00 89.62 194 ILE A N 1
ATOM 1475 C CA . ILE A 1 194 ? -16.840 14.268 4.922 1.00 89.62 194 ILE A CA 1
ATOM 1476 C C . ILE A 1 194 ? -16.419 14.440 3.460 1.00 89.62 194 ILE A C 1
ATOM 1478 O O . ILE A 1 194 ? -15.269 14.779 3.208 1.00 89.62 194 ILE A O 1
ATOM 1482 N N . LEU A 1 195 ? -17.327 14.223 2.505 1.00 85.06 195 LEU A N 1
ATOM 1483 C CA . LEU A 1 195 ? -17.034 14.375 1.076 1.00 85.06 195 LEU A CA 1
ATOM 1484 C C . LEU A 1 195 ? -16.942 15.844 0.647 1.00 85.06 195 LEU A C 1
ATOM 1486 O O . LEU A 1 195 ? -16.223 16.163 -0.294 1.00 85.06 195 LEU A O 1
ATOM 1490 N N . GLU A 1 196 ? -17.653 16.732 1.339 1.00 80.62 196 GLU A N 1
ATOM 1491 C CA . GLU A 1 196 ? -17.672 18.170 1.051 1.00 80.62 196 GLU A CA 1
ATOM 1492 C C . GLU A 1 196 ? -16.441 18.929 1.590 1.00 80.62 196 GLU A C 1
ATOM 1494 O O . GLU A 1 196 ? -16.249 20.098 1.249 1.00 80.62 196 GLU A O 1
ATOM 1499 N N . LYS A 1 197 ? -15.612 18.296 2.435 1.00 65.81 197 LYS A N 1
ATOM 1500 C CA . LYS A 1 197 ? -14.494 18.925 3.169 1.00 65.81 197 LYS A CA 1
ATOM 1501 C C . LYS A 1 197 ? -13.106 18.431 2.757 1.00 65.81 197 LYS A C 1
ATOM 1503 O O . LYS A 1 197 ? -12.174 19.275 2.768 1.00 65.81 197 LYS A O 1
#

InterPro domains:
  IPR000194 ATPase, F1/V1/A1 complex, alpha/beta subunit, nucleotide-binding domain [PF00006] (1-86)
  IPR000793 ATP synthase, alpha subunit, C-terminal [PF00306] (93-190)
  IPR000793 ATP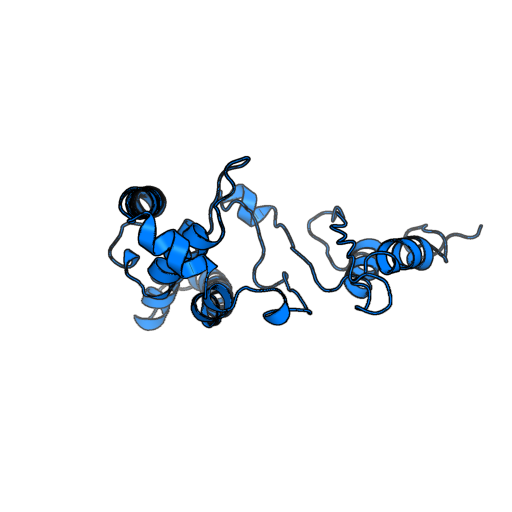 synthase, alpha subunit, C-terminal [cd18113] (97-197)
  IPR005294 ATP synthase, F1 complex, alpha subunit [PTHR48082] (1-196)
  IPR020003 ATPase, alpha/beta subunit, nucleotide-binding domain, active site [PS00152] (77-86)
  IPR027417 P-loop containing nucleoside triphosphate hydrolase [G3DSA:3.40.50.300] (1-93)
  IPR027417 P-loop containing nucleoside triphosphate hydrolase [SSF52540] (1-92)
  IPR038376 ATP synthase, alpha subunit, C-terminal domain superfamily [G3DSA:1.20.150.20] (94-197)

Foldseek 3Di:
DAADPPRHDPCPLVVQQVVQVVFAQDDVVVVRDGHDDDDDDDDDVQDCVDDVNVSNCVRDQWDFRADPVQVVVVQPVRTDLVRTDGNCPCVPDDPLQCVLCVCLSVLLVVLVVLVVVVVPDDDDDPVSVLSVLLNLLSSLLNGDDPPDDDDPLLVSQSSNCSSVCVCSPPDSVCSVVVSVVSVVPDDVVSSVVSVVD

Secondary structure (DSSP, 8-state):
--B-GGG-BTTHHHHHHHHHTT--BPPGGGT--B-------PPSTT-TTSHHHHHHHHHSSEE--B-HHHHHTT-SS-B-TTT-EESSGGGGS-HHHHHHHTTHHHHHHHHHHHHHHHTT-S---HHHHHHHHHHHHHHHHT---TT-PPPHHHHHHHHHHHHTTTTTTS-GGGHHHHHHHHHHHS-HHHHHHHHT-